Protein AF-A0A1A8MGC0-F1 (afdb_monomer)

Mean predicted aligned error: 17.33 Å

Sequence (252 aa):
MQQLFSRSLHPQLSHLVPPRKDYLGSDPFLEFSSHPSFPPIPLLGRLEPSLARQGGRDRDRGVRGDGGMRGGGGIDGGELYLSAGGTQEGLSPCHLKKAKLMFFYTRYPSSNTLKTYFPDVKFNRCVTSQMIKWFSNFREFFYIQMERFARQAVRDALTREGTPRLGREGQLRVGRDSELYRILNMHYNKSNIYQVPERFIEVSEVALREFYSAIWTGRDSDPCWKKGIYKIICKLDSPLPEAFRMPGCPVG

Solvent-accessible surface area (backbone atoms only — not comparable to full-atom values): 16856 Å² total; per-residue (Å²): 132,90,89,85,90,82,89,82,86,81,82,83,90,85,88,85,88,88,88,78,94,83,87,77,90,78,71,88,82,80,78,76,76,89,75,84,90,76,82,87,80,83,86,90,75,86,82,89,85,84,91,82,95,78,88,79,91,86,84,90,83,90,87,88,84,84,88,80,91,81,89,79,84,90,80,88,86,91,80,90,84,83,78,95,65,86,78,80,84,58,73,52,74,60,55,53,47,36,54,36,54,45,44,57,34,33,69,76,73,48,76,65,54,51,52,61,45,36,70,84,43,74,82,45,74,66,53,50,52,49,54,52,49,50,43,50,52,53,48,51,54,52,52,52,50,29,44,54,52,20,54,47,52,49,52,54,52,70,75,41,78,91,58,72,76,78,60,61,62,66,74,53,54,54,46,90,86,27,69,68,43,50,55,51,43,50,70,40,40,71,82,69,69,58,72,81,56,67,68,36,40,53,50,50,24,51,49,26,45,49,44,27,52,33,52,73,69,57,44,64,75,44,94,63,47,62,60,60,50,53,56,54,58,57,73,64,48,45,85,74,63,73,64,48,44,48,86,73,67,65,80,102

Secondary structure (DSSP, 8-state):
---------------------------TTS----PPP-PPPP--------------------------------------SS--S---SS--HHHHHHHHHHTTT-SS--HHHHHHH-TTS---HHHHHHHHHHHHHHHHHHHHHHHHHHHHHHHHHHHTTTS-TTHHHHTT---TTSHHHHHHHHHH-TTS-SPPPHHHHHHHHHHHHHHHHHHHTTGGGSTTTHHHHHHHHHTT--PPPGGGGSSSPPP-

pLDDT: mean 72.79, std 27.51, range [27.7, 98.88]

Nearest PDB structures (foldseek):
  1mij-assembly1_A  TM=9.736E-01  e=4.480E-12  Drosophila melanogaster
  5c22-assembly4_D  TM=2.405E-01  e=8.982E+00  Escherichia coli

Structure (mmCIF, N/CA/C/O backbone):
data_AF-A0A1A8MGC0-F1
#
_entry.id   AF-A0A1A8MGC0-F1
#
loop_
_atom_site.group_PDB
_atom_site.id
_atom_site.type_symbol
_atom_site.label_atom_id
_atom_site.label_alt_id
_atom_site.label_comp_id
_atom_site.label_asym_id
_atom_site.label_entity_id
_atom_site.label_seq_id
_atom_site.pdbx_PDB_ins_code
_atom_site.Cartn_x
_atom_site.Cartn_y
_atom_site.Cartn_z
_atom_site.occupancy
_atom_site.B_iso_or_equiv
_atom_site.auth_seq_id
_atom_site.auth_comp_id
_atom_site.auth_asym_id
_atom_site.auth_atom_id
_atom_site.pdbx_PDB_model_num
ATOM 1 N N . MET A 1 1 ? 48.509 -61.390 47.492 1.00 40.88 1 MET A N 1
ATOM 2 C CA . MET A 1 1 ? 48.184 -62.414 46.470 1.00 40.88 1 MET A CA 1
ATOM 3 C C . MET A 1 1 ? 46.798 -62.055 45.936 1.00 40.88 1 MET A C 1
ATOM 5 O O . MET A 1 1 ? 45.954 -61.748 46.761 1.00 40.88 1 MET A O 1
ATOM 9 N N . GLN A 1 2 ? 46.652 -61.718 44.643 1.00 41.09 2 GLN A N 1
ATOM 10 C CA . GLN A 1 2 ? 46.105 -62.626 43.602 1.00 41.09 2 GLN A CA 1
ATOM 11 C C . GLN A 1 2 ? 44.705 -63.150 44.014 1.00 41.09 2 GLN A C 1
ATOM 13 O O . GLN A 1 2 ? 44.629 -63.817 45.034 1.00 41.09 2 GLN A O 1
ATOM 18 N N . GLN A 1 3 ? 43.560 -62.904 43.362 1.00 41.38 3 GLN A N 1
ATOM 19 C CA . GLN A 1 3 ? 43.178 -62.750 41.938 1.00 41.38 3 GLN A CA 1
ATOM 20 C C . GLN A 1 3 ? 41.916 -61.826 41.824 1.00 41.38 3 GLN A C 1
ATOM 22 O O . GLN A 1 3 ? 41.350 -61.516 42.866 1.00 41.38 3 GLN A O 1
ATOM 27 N N . LEU A 1 4 ? 41.346 -61.358 40.691 1.00 42.44 4 LEU A N 1
ATOM 28 C CA . LEU A 1 4 ? 41.663 -61.323 39.239 1.00 42.44 4 LEU A CA 1
ATOM 29 C C . LEU A 1 4 ? 40.853 -60.168 38.553 1.00 42.44 4 LEU A C 1
ATOM 31 O O . LEU A 1 4 ? 40.257 -59.340 39.235 1.00 42.44 4 LEU A O 1
ATOM 35 N N . PHE A 1 5 ? 40.816 -60.093 37.211 1.00 38.81 5 PHE A N 1
ATOM 36 C CA . PHE A 1 5 ? 40.081 -59.086 36.410 1.00 38.81 5 PHE A CA 1
ATOM 37 C C . PHE A 1 5 ? 38.572 -59.366 36.220 1.00 38.81 5 PHE A C 1
ATOM 39 O O . PHE A 1 5 ? 38.202 -60.518 35.997 1.00 38.81 5 PHE A O 1
ATOM 46 N N . SER A 1 6 ? 37.748 -58.312 36.051 1.00 37.97 6 SER A N 1
ATOM 47 C CA . SER A 1 6 ? 37.071 -58.035 34.754 1.00 37.97 6 SER A CA 1
ATOM 48 C C . SER A 1 6 ? 36.248 -56.730 34.686 1.00 37.97 6 SER A C 1
ATOM 50 O O . SER A 1 6 ? 35.237 -56.578 35.356 1.00 37.97 6 SER A O 1
ATOM 52 N N . ARG A 1 7 ? 36.669 -55.845 33.767 1.00 35.31 7 ARG A N 1
ATOM 53 C CA . ARG A 1 7 ? 35.873 -54.967 32.872 1.00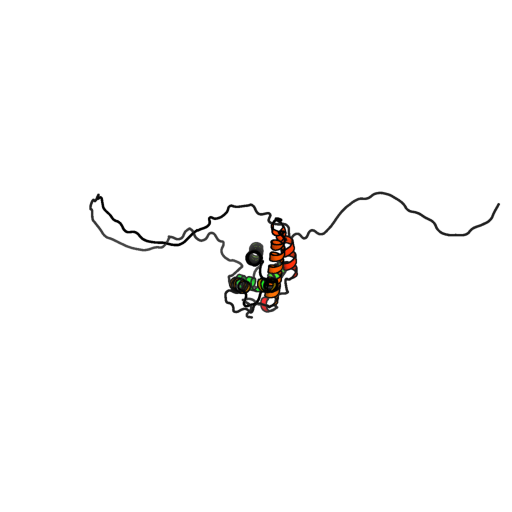 35.31 7 ARG A CA 1
ATOM 54 C C . ARG A 1 7 ? 34.552 -54.333 33.372 1.00 35.31 7 ARG A C 1
ATOM 56 O O . ARG A 1 7 ? 33.511 -54.975 33.342 1.00 35.31 7 ARG A O 1
ATOM 63 N N . SER A 1 8 ? 34.533 -52.997 33.444 1.00 33.25 8 SER A N 1
ATOM 64 C CA . SER A 1 8 ? 33.986 -52.182 32.335 1.00 33.25 8 SER A CA 1
ATOM 65 C C . SER A 1 8 ? 34.528 -50.740 32.376 1.00 33.25 8 SER A C 1
ATOM 67 O O . SER A 1 8 ? 35.174 -50.348 33.346 1.00 33.25 8 SER A O 1
ATOM 69 N N . LEU A 1 9 ? 34.354 -49.984 31.289 1.00 34.88 9 LEU A N 1
ATOM 70 C CA . LEU A 1 9 ? 35.119 -48.766 30.986 1.00 34.88 9 LEU A CA 1
ATOM 71 C C . LEU A 1 9 ? 34.600 -47.488 31.681 1.00 34.88 9 LEU A C 1
ATOM 73 O O . LEU A 1 9 ? 33.444 -47.098 31.543 1.00 34.88 9 LEU A O 1
ATOM 77 N N . HIS A 1 10 ? 35.523 -46.808 32.363 1.00 35.69 10 HIS A N 1
ATOM 78 C CA . HIS A 1 10 ? 35.551 -45.358 32.641 1.00 35.69 10 HIS A CA 1
ATOM 79 C C . HIS A 1 10 ? 36.048 -44.605 31.360 1.00 35.69 10 HIS A C 1
ATOM 81 O O . HIS A 1 10 ? 36.453 -45.305 30.426 1.00 35.69 10 HIS A O 1
ATOM 87 N N . PRO A 1 11 ? 36.143 -43.249 31.271 1.00 47.84 11 PRO A N 1
ATOM 88 C CA . PRO A 1 11 ? 35.807 -42.213 32.260 1.00 47.84 11 PRO A CA 1
ATOM 89 C C . PRO A 1 11 ? 35.146 -40.896 31.728 1.00 47.84 11 PRO A C 1
ATOM 91 O O . PRO A 1 11 ? 35.191 -40.560 30.551 1.00 47.84 11 PRO A O 1
ATOM 94 N N . GLN A 1 12 ? 34.611 -40.118 32.676 1.00 34.38 12 GLN A N 1
ATOM 95 C CA . GLN A 1 12 ? 34.788 -38.661 32.920 1.00 34.38 12 GLN A CA 1
ATOM 96 C C . GLN A 1 12 ? 35.056 -37.634 31.785 1.00 34.38 12 GLN A C 1
ATOM 98 O O . GLN A 1 12 ? 36.102 -37.621 31.144 1.00 34.38 12 GLN A O 1
ATOM 103 N N . LEU A 1 13 ? 34.166 -36.632 31.738 1.00 42.16 13 LEU A N 1
ATOM 104 C CA . LEU A 1 13 ? 34.413 -35.189 31.978 1.00 42.16 13 LEU A CA 1
ATOM 105 C C . LEU A 1 13 ? 35.846 -34.600 31.906 1.00 42.16 13 LEU A C 1
ATOM 107 O O . LEU A 1 13 ? 36.749 -34.999 32.637 1.00 42.16 13 LEU A O 1
ATOM 111 N N . SER A 1 14 ? 35.964 -33.473 31.187 1.00 31.08 14 SER A N 1
ATOM 112 C CA . SER A 1 14 ? 36.892 -32.341 31.426 1.00 31.08 14 SER A CA 1
ATOM 113 C C . SER A 1 14 ? 36.336 -31.102 30.686 1.00 31.08 14 SER A C 1
ATOM 115 O O . SER A 1 14 ? 36.089 -31.181 29.492 1.00 31.08 14 SER A O 1
ATOM 117 N N . HIS A 1 15 ? 35.823 -30.064 31.359 1.00 34.66 15 HIS A N 1
ATOM 118 C CA . HIS A 1 15 ? 36.498 -28.916 32.002 1.00 34.66 15 HIS A CA 1
ATOM 119 C C . HIS A 1 15 ? 36.774 -27.683 31.090 1.00 34.66 15 HIS A C 1
ATOM 121 O O . HIS A 1 15 ? 37.619 -27.730 30.208 1.00 34.66 15 HIS A O 1
ATOM 127 N N . LEU A 1 16 ? 36.140 -26.553 31.472 1.00 31.73 16 LEU A N 1
ATOM 128 C CA . LEU A 1 16 ? 36.569 -25.133 31.371 1.00 31.73 16 LEU A CA 1
ATOM 129 C C . LEU A 1 16 ? 36.304 -24.247 30.111 1.00 31.73 16 LEU A C 1
ATOM 131 O O . LEU A 1 16 ? 37.049 -24.270 29.144 1.00 31.73 16 LEU A O 1
ATOM 135 N N . VAL A 1 17 ? 35.372 -23.289 30.316 1.00 32.91 17 VAL A N 1
ATOM 136 C CA . VAL A 1 17 ? 35.415 -21.829 29.980 1.00 32.91 17 VAL A CA 1
ATOM 137 C C . VAL A 1 17 ? 35.219 -21.375 28.497 1.00 32.91 17 VAL A C 1
ATOM 139 O O . VAL A 1 17 ? 35.788 -21.966 27.588 1.00 32.91 17 VAL A O 1
ATOM 142 N N . PRO A 1 18 ? 34.397 -20.323 28.216 1.00 52.84 18 PRO A N 1
ATOM 143 C CA . PRO A 1 18 ? 33.916 -19.976 26.862 1.00 52.84 18 PRO A CA 1
ATOM 144 C C . PRO A 1 18 ? 34.743 -18.872 26.166 1.00 52.84 18 PRO A C 1
ATOM 146 O O . PRO A 1 18 ? 35.536 -18.194 26.825 1.00 52.84 18 PRO A O 1
ATOM 149 N N . PRO A 1 19 ? 34.508 -18.596 24.861 1.00 38.84 19 PRO A N 1
ATOM 150 C CA . PRO A 1 19 ? 33.762 -17.365 24.521 1.00 38.84 19 PRO A CA 1
ATOM 151 C C . PRO A 1 19 ? 32.970 -17.364 23.179 1.00 38.84 19 PRO A C 1
ATOM 153 O O . PRO A 1 19 ? 33.107 -18.244 22.340 1.00 38.84 19 PRO A O 1
ATOM 156 N N . ARG A 1 20 ? 32.254 -16.244 22.954 1.00 31.67 20 ARG A N 1
ATOM 157 C CA . ARG A 1 20 ? 31.739 -15.682 21.671 1.00 31.67 20 ARG A CA 1
ATOM 158 C C . ARG A 1 20 ? 30.380 -16.143 21.119 1.00 31.67 20 ARG A C 1
ATOM 160 O O . ARG A 1 20 ? 30.258 -16.967 20.225 1.00 31.67 20 ARG A O 1
ATOM 167 N N . LYS A 1 21 ? 29.370 -15.400 21.586 1.00 38.56 21 LYS A N 1
ATOM 168 C CA . LYS A 1 21 ? 28.319 -14.751 20.780 1.00 38.56 21 LYS A CA 1
ATOM 169 C C . LYS A 1 21 ? 28.813 -14.354 19.379 1.00 38.56 21 LYS A C 1
ATOM 171 O O . LYS A 1 21 ? 29.765 -13.585 19.311 1.00 38.56 21 LYS A O 1
ATOM 176 N N . ASP A 1 22 ? 28.141 -14.873 18.350 1.00 29.89 22 ASP A N 1
ATOM 177 C CA . ASP A 1 22 ? 27.960 -14.353 16.977 1.00 29.89 22 ASP A CA 1
ATOM 178 C C . ASP A 1 22 ? 27.377 -15.502 16.114 1.00 29.89 22 ASP A C 1
ATOM 180 O O . ASP A 1 22 ? 27.753 -16.652 16.318 1.00 29.89 22 ASP A O 1
ATOM 184 N N . TYR A 1 23 ? 26.428 -15.347 15.180 1.00 37.69 23 TYR A N 1
ATOM 185 C CA . TYR A 1 23 ? 25.605 -14.204 14.744 1.00 37.69 23 TYR A CA 1
ATOM 186 C C . TYR A 1 23 ? 24.114 -14.615 14.673 1.00 37.69 23 TYR A C 1
ATOM 188 O O . TYR A 1 23 ? 23.791 -15.791 14.519 1.00 37.69 23 TYR A O 1
ATOM 196 N N . LEU A 1 24 ? 23.200 -13.635 14.665 1.00 41.97 24 LEU A N 1
ATOM 197 C CA . LEU A 1 24 ? 21.880 -13.754 14.025 1.00 41.97 24 LEU A CA 1
ATOM 198 C C . LEU A 1 24 ? 21.838 -12.757 12.865 1.00 41.97 24 LEU A C 1
ATOM 200 O O . LEU A 1 24 ? 22.201 -11.597 13.051 1.00 41.97 24 LEU A O 1
ATOM 204 N N . GLY A 1 25 ? 21.421 -13.210 11.681 1.00 32.28 25 GLY A N 1
ATOM 205 C CA . GLY A 1 25 ? 21.422 -12.393 10.468 1.00 32.28 25 GLY A CA 1
ATOM 206 C C . GLY A 1 25 ? 20.543 -11.149 10.608 1.00 32.28 25 GLY A C 1
ATOM 207 O O . GLY A 1 25 ? 19.321 -11.252 10.716 1.00 32.28 25 GLY A O 1
ATOM 208 N N . SER A 1 26 ? 21.172 -9.976 10.584 1.00 32.34 26 SER A N 1
ATOM 209 C CA . SER A 1 26 ? 20.500 -8.690 10.445 1.00 32.34 26 SER A CA 1
ATOM 210 C C . SER A 1 26 ? 20.023 -8.522 9.004 1.00 32.34 26 SER A C 1
ATOM 212 O O . SER A 1 26 ? 20.822 -8.427 8.078 1.00 32.34 26 SER A O 1
ATOM 214 N N . ASP A 1 27 ? 18.706 -8.484 8.822 1.00 37.25 27 ASP A N 1
ATOM 215 C CA . ASP A 1 27 ? 18.058 -8.219 7.538 1.00 37.25 27 ASP A CA 1
ATOM 216 C C . ASP A 1 27 ? 18.223 -6.714 7.202 1.00 37.25 27 ASP A C 1
ATOM 218 O O . ASP A 1 27 ? 17.565 -5.887 7.848 1.00 37.25 27 ASP A O 1
ATOM 222 N N . PRO A 1 28 ? 19.100 -6.294 6.260 1.00 35.16 28 PRO A N 1
ATOM 223 C CA . PRO A 1 28 ? 19.571 -4.898 6.182 1.00 35.16 28 PRO A CA 1
ATOM 224 C C . PRO A 1 28 ? 18.541 -3.889 5.650 1.00 35.16 28 PRO A C 1
ATOM 226 O O . PRO A 1 28 ? 18.877 -2.742 5.368 1.00 35.16 28 PRO A O 1
ATOM 229 N N . PHE A 1 29 ? 17.293 -4.312 5.442 1.00 41.97 29 PHE A N 1
ATOM 230 C CA . PHE A 1 29 ? 16.263 -3.533 4.753 1.00 41.97 29 PHE A CA 1
ATOM 231 C C . PHE A 1 29 ? 15.282 -2.804 5.689 1.00 41.97 29 PHE A C 1
ATOM 233 O O . PHE A 1 29 ? 14.519 -1.954 5.235 1.00 41.97 29 PHE A O 1
ATOM 240 N N . LEU A 1 30 ? 15.269 -3.122 6.990 1.00 45.28 30 LEU A N 1
ATOM 241 C CA . LEU A 1 30 ? 14.292 -2.571 7.948 1.00 45.28 30 LEU A CA 1
ATOM 242 C C . LEU A 1 30 ? 14.829 -1.433 8.832 1.00 45.28 30 LEU A C 1
ATOM 244 O O . LEU A 1 30 ? 14.124 -0.989 9.739 1.00 45.28 30 LEU A O 1
ATOM 248 N N . GLU A 1 31 ? 16.040 -0.947 8.564 1.00 40.75 31 GLU A N 1
ATOM 249 C CA . GLU A 1 31 ? 16.688 0.129 9.316 1.00 40.75 31 GLU A CA 1
ATOM 250 C C . GLU A 1 31 ? 16.833 1.395 8.461 1.00 40.75 31 GLU A C 1
ATOM 252 O O . GLU A 1 31 ? 17.915 1.743 7.997 1.00 40.75 31 GLU A O 1
ATOM 257 N N . PHE A 1 32 ? 15.721 2.104 8.241 1.00 35.53 32 PHE A N 1
ATOM 258 C CA . PHE A 1 32 ? 15.772 3.522 7.878 1.00 35.53 32 PHE A CA 1
ATOM 259 C C . PHE A 1 32 ? 14.508 4.273 8.317 1.00 35.53 32 PHE A C 1
ATOM 261 O O . PHE A 1 32 ? 13.412 3.711 8.346 1.00 35.53 32 PHE A O 1
ATOM 268 N N . SER A 1 33 ? 14.683 5.567 8.596 1.00 34.94 33 SER A N 1
ATOM 269 C CA . SER A 1 33 ? 13.638 6.559 8.899 1.00 34.94 33 SER A CA 1
ATOM 270 C C . SER A 1 33 ? 12.974 6.494 10.282 1.00 34.94 33 SER A C 1
ATOM 272 O O . SER A 1 33 ? 11.753 6.405 10.417 1.00 34.94 33 SER A O 1
ATOM 274 N N . SER A 1 34 ? 13.771 6.747 11.319 1.00 38.22 34 SER A N 1
ATOM 275 C CA . SER A 1 34 ? 13.361 7.746 12.313 1.00 38.22 34 SER A CA 1
ATOM 276 C C . SER A 1 34 ? 13.187 9.101 11.602 1.00 38.22 34 SER A C 1
ATOM 278 O O . SER A 1 34 ? 14.132 9.637 11.026 1.00 38.22 34 SER A O 1
ATOM 280 N N . HIS A 1 35 ? 11.964 9.635 11.577 1.00 48.31 35 HIS A N 1
ATOM 281 C CA . HIS A 1 35 ? 11.659 10.919 10.935 1.00 48.31 35 HIS A CA 1
ATOM 282 C C . HIS A 1 35 ? 11.770 12.089 11.930 1.00 48.31 35 HIS A C 1
ATOM 284 O O . HIS A 1 35 ? 11.367 11.929 13.083 1.00 48.31 35 HIS A O 1
ATOM 290 N N . PRO A 1 36 ? 12.249 13.275 11.506 1.00 42.62 36 PRO A N 1
ATOM 291 C CA . PRO A 1 36 ? 12.144 14.490 12.305 1.00 42.62 36 PRO A CA 1
ATOM 292 C C . PRO A 1 36 ? 10.703 15.024 12.296 1.00 42.62 36 PRO A C 1
ATOM 294 O O . PRO A 1 36 ? 10.052 15.073 11.251 1.00 42.62 36 PRO A O 1
ATOM 297 N N . SER A 1 37 ? 10.221 15.456 13.459 1.00 42.66 37 SER A N 1
ATOM 298 C CA . SER A 1 37 ? 8.920 16.114 13.617 1.00 42.66 37 SER A CA 1
ATOM 299 C C . SER A 1 37 ? 8.896 17.488 12.937 1.00 42.66 37 SER A C 1
ATOM 301 O O . SER A 1 37 ? 9.814 18.281 13.126 1.00 42.66 37 SER A O 1
ATOM 303 N N . PHE A 1 38 ? 7.815 17.800 12.218 1.00 38.50 38 PHE A N 1
ATOM 304 C CA . PHE A 1 38 ? 7.530 19.129 11.655 1.00 38.50 38 PHE A CA 1
ATOM 305 C C . PHE A 1 38 ? 6.049 19.513 11.900 1.00 38.50 38 PHE A C 1
ATOM 307 O O . PHE A 1 38 ? 5.245 18.631 12.213 1.00 38.50 38 PHE A O 1
ATOM 314 N N . PRO A 1 39 ? 5.697 20.816 11.881 1.00 36.84 39 PRO A N 1
ATOM 315 C CA . PRO A 1 39 ? 4.542 21.350 12.614 1.00 36.84 39 PRO A CA 1
ATOM 316 C C . PRO A 1 39 ? 3.180 21.116 11.930 1.00 36.84 39 PRO A C 1
ATOM 318 O O . PRO A 1 39 ? 3.124 20.838 10.731 1.00 36.84 39 PRO A O 1
ATOM 321 N N . PRO A 1 40 ? 2.061 21.256 12.673 1.00 35.00 40 PRO A N 1
ATOM 322 C CA . PRO A 1 40 ? 0.718 21.064 12.131 1.00 35.00 40 PRO A CA 1
ATOM 323 C C . PRO A 1 40 ? 0.307 22.185 11.163 1.00 35.00 40 PRO A C 1
ATOM 325 O O . PRO A 1 40 ? 0.545 23.366 11.413 1.00 35.00 40 PRO A O 1
ATOM 328 N N . ILE A 1 41 ? -0.375 21.807 10.080 1.00 46.12 41 ILE A N 1
ATOM 329 C CA . ILE A 1 41 ? -0.991 22.735 9.118 1.00 46.12 41 ILE A CA 1
ATOM 330 C C . ILE A 1 41 ? -2.353 23.218 9.671 1.00 46.12 41 ILE A C 1
ATOM 332 O O . ILE A 1 41 ? -3.067 22.407 10.270 1.00 46.12 41 ILE A O 1
ATOM 336 N N . PRO A 1 42 ? -2.749 24.498 9.494 1.00 35.78 42 PRO A N 1
ATOM 337 C CA . PRO A 1 42 ? -3.977 25.033 10.087 1.00 35.78 42 PRO A CA 1
ATOM 338 C C . PRO A 1 42 ? -5.263 24.391 9.548 1.00 35.78 42 PRO A C 1
ATOM 340 O O . PRO A 1 42 ? -5.404 24.149 8.349 1.00 35.78 42 PRO A O 1
ATOM 343 N N . LEU A 1 43 ? -6.243 24.193 10.434 1.00 36.16 43 LEU A N 1
ATOM 344 C CA . LEU A 1 43 ? -7.602 23.795 10.063 1.00 36.16 43 LEU A CA 1
ATOM 345 C C . LEU A 1 43 ? -8.330 24.959 9.376 1.00 36.16 43 LEU A C 1
ATOM 347 O O . LEU A 1 43 ? -8.642 25.966 10.011 1.00 36.16 43 LEU A O 1
ATOM 351 N N . LEU A 1 44 ? -8.651 24.795 8.093 1.00 35.41 44 LEU A N 1
ATOM 352 C CA . LEU A 1 44 ? -9.461 25.750 7.338 1.00 35.41 44 LEU A CA 1
ATOM 353 C C . LEU A 1 44 ? -10.946 25.521 7.674 1.00 35.41 44 LEU A C 1
ATOM 355 O O . LEU A 1 44 ? -11.572 24.571 7.204 1.00 35.41 44 LEU A O 1
ATOM 359 N N . GLY A 1 45 ? -11.479 26.349 8.573 1.00 34.22 45 GLY A N 1
ATOM 360 C CA . GLY A 1 45 ? -12.826 26.208 9.122 1.00 34.22 45 GLY A CA 1
ATOM 361 C C . GLY A 1 45 ? -13.894 27.054 8.420 1.00 34.22 45 GLY A C 1
ATOM 362 O O . GLY A 1 45 ? -13.658 28.215 8.117 1.00 34.22 45 GLY A O 1
ATOM 363 N N . ARG A 1 46 ? -15.094 26.460 8.317 1.00 30.98 46 ARG A N 1
ATOM 364 C CA . ARG A 1 46 ? -16.433 27.055 8.088 1.00 30.98 46 ARG A CA 1
ATOM 365 C C . ARG A 1 46 ? -16.723 27.824 6.784 1.00 30.98 46 ARG A C 1
ATOM 367 O O . ARG A 1 46 ? -16.089 28.808 6.431 1.00 30.98 46 ARG A O 1
ATOM 374 N N . LEU A 1 47 ? -17.836 27.413 6.173 1.00 32.78 47 LEU A N 1
ATOM 375 C CA . LEU A 1 47 ? -18.685 28.199 5.270 1.00 32.78 47 LEU A CA 1
ATOM 376 C C . LEU A 1 47 ? -19.806 28.925 6.056 1.00 32.78 47 LEU A C 1
ATOM 378 O O . LEU A 1 47 ? -20.071 28.550 7.202 1.00 32.78 47 LEU A O 1
ATOM 382 N N . GLU A 1 48 ? -20.513 29.829 5.351 1.00 30.92 48 GLU A N 1
ATOM 383 C CA . GLU A 1 48 ? -21.887 30.354 5.602 1.00 30.92 48 GLU A CA 1
ATOM 384 C C . GLU A 1 48 ? -22.096 31.426 6.721 1.00 30.92 48 GLU A C 1
ATOM 386 O O . GLU A 1 48 ? -21.399 31.389 7.734 1.00 30.92 48 GLU A O 1
ATOM 391 N N . PRO A 1 49 ? -23.111 32.332 6.632 1.00 40.75 49 PRO A N 1
ATOM 392 C CA . PRO A 1 49 ? -23.411 33.257 5.512 1.00 40.75 49 PRO A CA 1
ATOM 393 C C . PRO A 1 49 ? -23.929 34.677 5.932 1.00 40.75 49 PRO A C 1
ATOM 395 O O . PRO A 1 49 ? -24.097 34.979 7.109 1.00 40.75 49 PRO A O 1
ATOM 398 N N . SER A 1 50 ? -24.335 35.472 4.923 1.00 27.70 50 SER A N 1
ATOM 399 C CA . SER A 1 50 ? -25.435 36.478 4.928 1.00 27.70 50 SER A CA 1
ATOM 400 C C . SER A 1 50 ? -25.214 37.971 5.282 1.00 27.70 50 SER A C 1
ATOM 402 O O . SER A 1 50 ? -24.934 38.347 6.410 1.00 27.70 50 SER A O 1
ATOM 404 N N . LEU A 1 51 ? -25.556 38.808 4.282 1.00 33.94 51 LEU A N 1
ATOM 405 C CA . LEU A 1 51 ? -26.358 40.057 4.317 1.00 33.94 51 LEU A CA 1
ATOM 406 C C . LEU A 1 51 ? -26.038 41.193 5.328 1.00 33.94 51 LEU A C 1
ATOM 408 O O . LEU A 1 51 ? -26.430 41.091 6.482 1.00 33.94 51 LEU A O 1
ATOM 412 N N . ALA A 1 52 ? -25.571 42.363 4.833 1.00 30.69 52 ALA A N 1
ATOM 413 C CA . ALA A 1 52 ? -26.226 43.689 5.036 1.00 30.69 52 ALA A CA 1
ATOM 414 C C . ALA A 1 52 ? -25.465 44.922 4.453 1.00 30.69 52 ALA A C 1
ATOM 416 O O . ALA A 1 52 ? -24.543 45.465 5.047 1.00 30.69 52 ALA A O 1
ATOM 417 N N . ARG A 1 53 ? -25.945 45.420 3.305 1.00 32.12 53 ARG A N 1
ATOM 418 C CA . ARG A 1 53 ? -26.285 46.830 2.969 1.00 32.12 53 ARG A CA 1
ATOM 419 C C . ARG A 1 53 ? -25.811 48.012 3.872 1.00 32.12 53 ARG A C 1
ATOM 421 O O . ARG A 1 53 ? -26.496 48.317 4.840 1.00 32.12 53 ARG A O 1
ATOM 428 N N . GLN A 1 54 ? -24.837 48.811 3.398 1.00 31.53 54 GLN A N 1
ATOM 429 C CA . GLN A 1 54 ? -24.713 50.308 3.396 1.00 31.53 54 GLN A CA 1
ATOM 430 C C . GLN A 1 54 ? -23.284 50.655 2.883 1.00 31.53 54 GLN A C 1
ATOM 432 O O . GLN A 1 54 ? -22.371 49.884 3.133 1.00 31.53 54 GLN A O 1
ATOM 437 N N . GLY A 1 55 ? -22.975 51.650 2.034 1.00 27.86 55 GLY A N 1
ATOM 438 C CA . GLY A 1 55 ? -23.395 53.058 1.963 1.00 27.86 55 GLY A CA 1
ATOM 439 C C . GLY A 1 55 ? -22.450 53.910 2.834 1.00 27.86 55 GLY A C 1
ATOM 440 O O . GLY A 1 55 ? -22.440 53.691 4.034 1.00 27.86 55 GLY A O 1
ATOM 441 N N . GLY A 1 56 ? -21.643 54.874 2.367 1.00 28.67 56 GLY A N 1
ATOM 442 C CA . GLY A 1 56 ? -21.317 55.420 1.033 1.00 28.67 56 GLY A CA 1
ATOM 443 C C . GLY A 1 56 ? -20.464 56.709 1.198 1.00 28.67 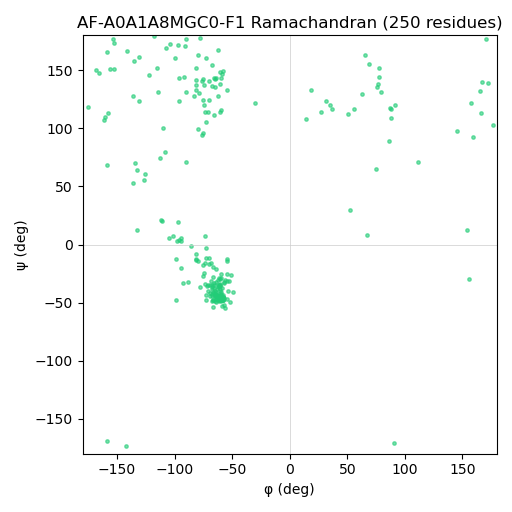56 GLY A C 1
ATOM 444 O O . GLY A 1 56 ? -20.322 57.156 2.333 1.00 28.67 56 GLY A O 1
ATOM 445 N N . ARG A 1 57 ? -19.994 57.343 0.098 1.00 34.38 57 ARG A N 1
ATOM 446 C CA . ARG A 1 57 ? -19.229 58.634 0.062 1.00 34.38 57 ARG A CA 1
ATOM 447 C C . ARG A 1 57 ? -17.829 58.600 0.713 1.00 34.38 57 ARG A C 1
ATOM 449 O O . ARG A 1 57 ? -17.555 57.732 1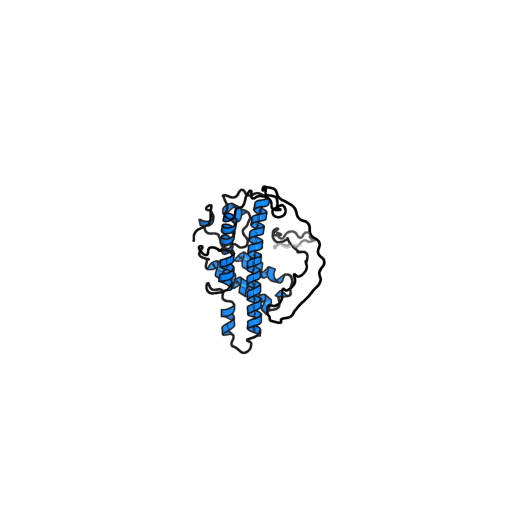.528 1.00 34.38 57 ARG A O 1
ATOM 456 N N . ASP A 1 58 ? -16.897 59.531 0.494 1.00 31.92 58 ASP A N 1
ATOM 457 C CA . ASP A 1 58 ? -16.532 60.432 -0.625 1.00 31.92 58 ASP A CA 1
ATOM 458 C C . ASP A 1 58 ? -15.121 60.968 -0.303 1.00 31.92 58 ASP A C 1
ATOM 460 O O . ASP A 1 58 ? -14.844 61.198 0.876 1.00 31.92 58 ASP A O 1
ATOM 464 N N . ARG A 1 59 ? -14.286 61.240 -1.324 1.00 40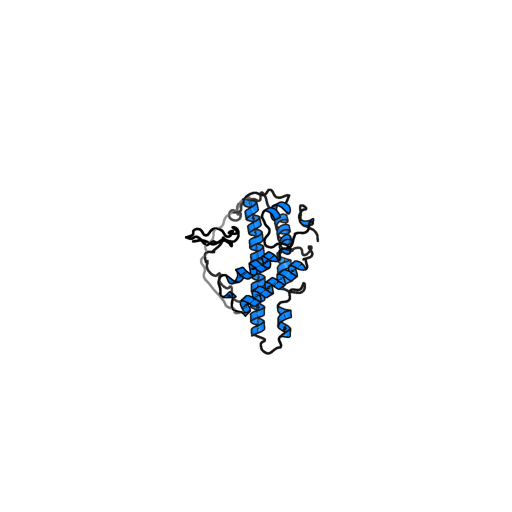.69 59 ARG A N 1
ATOM 465 C CA . ARG A 1 59 ? -13.368 62.409 -1.448 1.00 40.69 59 ARG A CA 1
ATOM 466 C C . ARG A 1 59 ? -12.221 62.174 -2.435 1.00 40.69 59 ARG A C 1
A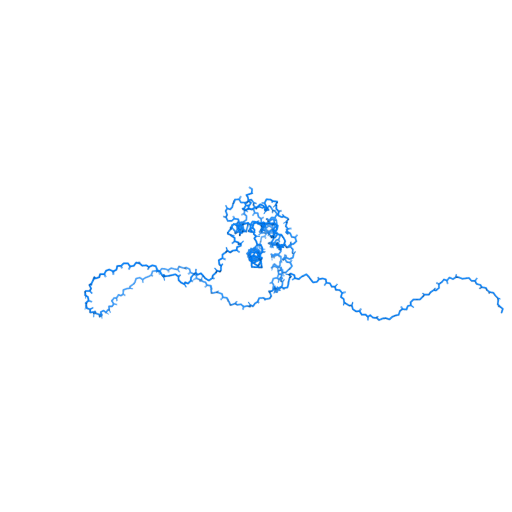TOM 468 O O . ARG A 1 59 ? -11.147 61.696 -2.092 1.00 40.69 59 ARG A O 1
ATOM 475 N N . ASP A 1 60 ? -12.498 62.580 -3.667 1.00 32.72 60 ASP A N 1
ATOM 476 C CA . ASP A 1 60 ? -11.757 63.618 -4.390 1.00 32.72 60 ASP A CA 1
ATOM 477 C C . ASP A 1 60 ? -10.270 63.866 -4.044 1.00 32.72 60 ASP A C 1
ATOM 479 O O . ASP A 1 60 ? -9.932 64.445 -3.009 1.00 32.72 60 ASP A O 1
ATOM 483 N N . ARG A 1 61 ? -9.403 63.574 -5.023 1.00 39.59 61 ARG A N 1
ATOM 484 C CA . ARG A 1 61 ? -8.423 64.550 -5.529 1.00 39.59 61 ARG A CA 1
ATOM 485 C C . ARG A 1 61 ? -7.972 64.150 -6.937 1.00 39.59 61 ARG A C 1
ATOM 487 O O . ARG A 1 61 ? -7.342 63.112 -7.112 1.00 39.59 61 ARG A O 1
ATOM 494 N N . GLY A 1 62 ? -8.321 64.946 -7.945 1.00 33.62 62 GLY A N 1
ATOM 495 C CA . GLY A 1 62 ? -7.918 64.695 -9.335 1.00 33.62 62 GLY A CA 1
ATOM 496 C C . GLY A 1 62 ? -6.587 65.347 -9.729 1.00 33.62 62 GLY A C 1
ATOM 497 O O . GLY A 1 62 ? -6.015 66.107 -8.955 1.00 33.62 62 GLY A O 1
ATOM 498 N N . VAL A 1 63 ? -6.150 65.086 -10.968 1.00 45.75 63 VAL A N 1
ATOM 499 C CA . VAL A 1 63 ? -5.611 66.052 -11.957 1.00 45.75 63 VAL A CA 1
ATOM 500 C C . VAL A 1 63 ? -5.524 65.339 -13.326 1.00 45.75 63 VAL A C 1
ATOM 502 O O . VAL A 1 63 ? -5.420 64.116 -13.384 1.00 45.75 63 VAL A O 1
ATOM 505 N N . ARG A 1 64 ? -5.663 66.091 -14.429 1.00 39.84 64 ARG A N 1
ATOM 506 C CA . ARG A 1 64 ? -5.746 65.600 -15.824 1.00 39.84 64 ARG A CA 1
ATOM 507 C C . ARG A 1 64 ? -4.415 65.710 -16.592 1.00 39.84 64 ARG A C 1
ATOM 509 O O . ARG A 1 64 ? -3.604 66.571 -16.273 1.00 39.84 64 ARG A O 1
ATOM 516 N N . GLY A 1 65 ? -4.310 64.939 -17.681 1.00 38.94 65 GLY A N 1
ATOM 517 C CA . GLY A 1 65 ? -3.309 65.018 -18.764 1.00 38.94 65 GLY A CA 1
ATOM 518 C C . GLY A 1 65 ? -3.002 63.595 -19.254 1.00 38.94 65 GLY A C 1
ATOM 519 O O . GLY A 1 65 ? -2.410 62.840 -18.496 1.00 38.94 65 GLY A O 1
ATOM 520 N N . ASP A 1 66 ? -3.567 63.046 -20.333 1.00 40.34 66 ASP A N 1
ATOM 521 C CA . ASP A 1 66 ? -3.729 63.459 -21.748 1.00 40.34 66 ASP A CA 1
ATOM 522 C C . ASP A 1 66 ? -2.481 63.248 -22.636 1.00 40.34 66 ASP A C 1
ATOM 524 O O . ASP A 1 66 ? -1.376 63.637 -22.270 1.00 40.34 66 ASP A O 1
ATOM 528 N N . GLY A 1 67 ? -2.697 62.623 -23.806 1.00 36.19 67 GLY A N 1
ATOM 529 C CA . GLY A 1 67 ? -1.687 62.181 -24.788 1.00 36.19 67 GLY A CA 1
ATOM 530 C C . GLY A 1 67 ? -0.912 60.893 -24.414 1.00 36.19 67 GLY A C 1
ATOM 531 O O . GLY A 1 67 ? -0.503 60.713 -23.277 1.00 36.19 67 GLY A O 1
ATOM 532 N N . GLY A 1 68 ? -0.637 59.930 -25.306 1.00 33.28 68 GLY A N 1
ATOM 533 C CA . GLY A 1 68 ? -1.059 59.762 -26.703 1.00 33.28 68 GLY A CA 1
ATOM 534 C C . GLY A 1 68 ? -0.231 58.695 -27.459 1.00 33.28 68 GLY A C 1
ATOM 535 O O . GLY A 1 68 ? 0.945 58.905 -27.703 1.00 33.28 68 GLY A O 1
ATOM 536 N N . MET A 1 69 ? -0.867 57.579 -27.848 1.00 41.56 69 MET A N 1
ATOM 537 C CA . MET A 1 69 ? -0.534 56.627 -28.943 1.00 41.56 69 MET A CA 1
ATOM 538 C C . MET A 1 69 ? 0.936 56.292 -29.324 1.00 41.56 69 MET A C 1
ATOM 540 O O . MET A 1 69 ? 1.594 57.106 -29.966 1.00 41.56 69 MET A O 1
ATOM 544 N N . ARG A 1 70 ? 1.331 54.999 -29.226 1.00 38.31 70 ARG A N 1
ATOM 545 C CA . ARG A 1 70 ? 1.596 54.078 -30.383 1.00 38.31 70 ARG A CA 1
ATOM 546 C C . ARG A 1 70 ? 2.363 52.784 -30.020 1.00 38.31 70 ARG A C 1
ATOM 548 O O . ARG A 1 70 ? 3.468 52.871 -29.510 1.00 38.31 70 ARG A O 1
ATOM 555 N N . GLY A 1 71 ? 1.856 51.633 -30.498 1.00 34.00 71 GLY A N 1
ATOM 556 C CA . GLY A 1 71 ? 2.606 50.379 -30.764 1.00 34.00 71 GLY A CA 1
ATOM 557 C C . GLY A 1 71 ? 3.148 49.606 -29.542 1.00 34.00 71 GLY A C 1
ATOM 558 O O . GLY A 1 71 ? 3.370 50.182 -28.492 1.00 34.00 71 GLY A O 1
ATOM 559 N N . GLY A 1 72 ? 3.385 48.292 -29.594 1.00 33.94 72 GLY A N 1
ATOM 560 C CA . GLY A 1 72 ? 3.160 47.310 -30.663 1.00 33.94 72 GLY A CA 1
ATOM 561 C C . GLY A 1 72 ? 4.074 46.087 -30.466 1.00 33.94 72 GLY A C 1
ATOM 562 O O . GLY A 1 72 ? 5.286 46.250 -30.442 1.00 33.94 72 GLY A O 1
ATOM 563 N N . GLY A 1 73 ? 3.503 44.880 -30.347 1.00 31.98 73 GLY A N 1
ATOM 564 C CA . GLY A 1 73 ? 4.232 43.646 -29.993 1.00 31.98 73 GLY A CA 1
ATOM 565 C C . GLY A 1 73 ? 4.549 43.547 -28.484 1.00 31.98 73 GLY A C 1
ATOM 566 O O . GLY A 1 73 ? 4.786 44.555 -27.835 1.00 31.98 73 GLY A O 1
ATOM 567 N N . GLY A 1 74 ? 4.525 42.388 -27.822 1.00 39.03 74 GLY A N 1
ATOM 568 C CA . GLY A 1 74 ? 4.325 41.028 -28.322 1.00 39.03 74 GLY A CA 1
ATOM 569 C C . GLY A 1 74 ? 5.586 40.173 -28.214 1.00 39.03 74 GLY A C 1
ATOM 570 O O . GLY A 1 74 ? 6.165 39.854 -29.243 1.00 39.03 74 GLY A O 1
ATOM 571 N N . ILE A 1 75 ? 5.975 39.788 -26.993 1.00 47.75 75 ILE A N 1
ATOM 572 C CA . ILE A 1 75 ? 6.685 38.528 -26.716 1.00 47.75 75 ILE A CA 1
ATOM 573 C C . ILE A 1 75 ? 6.488 38.085 -25.262 1.00 47.75 75 ILE A C 1
ATOM 575 O O . ILE A 1 75 ? 6.276 38.890 -24.358 1.00 47.75 75 ILE A O 1
ATOM 579 N N . ASP A 1 76 ? 6.551 36.767 -25.124 1.00 46.28 76 ASP A N 1
ATOM 580 C CA . ASP A 1 76 ? 6.504 35.936 -23.926 1.00 46.28 76 ASP A CA 1
ATOM 581 C C . ASP A 1 76 ? 7.670 36.198 -22.942 1.00 46.28 76 ASP A C 1
ATOM 583 O O . ASP A 1 76 ? 8.665 36.831 -23.298 1.00 46.28 76 ASP A O 1
ATOM 587 N N . GLY A 1 77 ? 7.578 35.673 -21.715 1.00 45.56 77 GLY A N 1
ATOM 588 C CA . GLY A 1 77 ? 8.648 35.778 -20.707 1.00 45.56 77 GLY A CA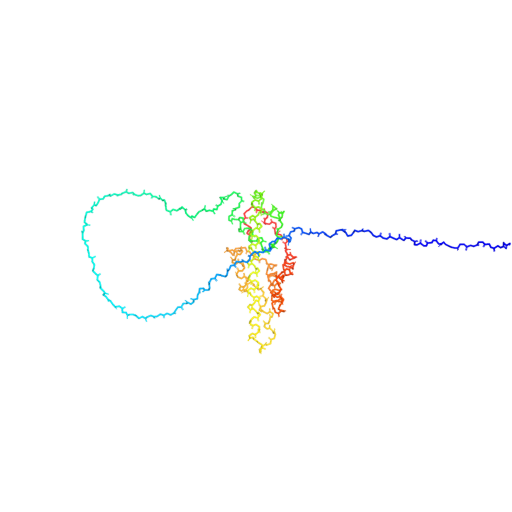 1
ATOM 589 C C . GLY A 1 77 ? 8.212 35.708 -19.238 1.00 45.56 77 GLY A C 1
ATOM 590 O O . GLY A 1 77 ? 8.997 36.044 -18.352 1.00 45.56 77 GLY A O 1
ATOM 591 N N . GLY A 1 78 ? 6.968 35.307 -18.962 1.00 40.00 78 GLY A N 1
ATOM 592 C CA . GLY A 1 78 ? 6.351 35.349 -17.630 1.00 40.00 78 GLY A CA 1
ATOM 593 C C . GLY A 1 78 ? 6.378 34.044 -16.824 1.00 40.00 78 GLY A C 1
ATOM 594 O O . GLY A 1 78 ? 5.573 33.912 -15.907 1.00 40.00 78 GLY A O 1
ATOM 595 N N . GLU A 1 79 ? 7.246 33.075 -17.139 1.00 38.22 79 GLU A N 1
ATOM 596 C CA . GLU A 1 79 ? 7.218 31.742 -16.507 1.00 38.22 79 GLU A CA 1
ATOM 597 C C . GLU A 1 79 ? 8.612 31.246 -16.067 1.00 38.22 79 GLU A C 1
ATOM 599 O O . GLU A 1 79 ? 9.185 30.314 -16.623 1.00 38.22 79 GLU A O 1
ATOM 604 N N . LEU A 1 80 ? 9.170 31.872 -15.024 1.00 45.03 80 LEU A N 1
ATOM 605 C CA . LEU A 1 80 ? 10.487 31.519 -14.458 1.00 45.03 80 LEU A CA 1
ATOM 606 C C . LEU A 1 80 ? 10.431 30.904 -13.044 1.00 45.03 80 LEU A C 1
ATOM 608 O O . LEU A 1 80 ? 11.425 30.927 -12.321 1.00 45.03 80 LEU A O 1
ATOM 612 N N . TYR A 1 81 ? 9.283 30.345 -12.634 1.00 40.91 81 TYR A N 1
ATOM 613 C CA . TYR A 1 81 ? 9.109 29.782 -11.281 1.00 40.91 81 TYR A CA 1
ATOM 614 C C . TYR A 1 81 ? 8.462 28.386 -11.189 1.00 40.91 81 TYR A C 1
ATOM 616 O O . TYR A 1 81 ? 8.125 27.945 -10.090 1.00 40.91 81 TYR A O 1
ATOM 624 N N . LEU A 1 82 ? 8.322 27.653 -12.304 1.00 45.72 82 LEU A N 1
ATOM 625 C CA . LEU A 1 82 ? 7.735 26.300 -12.321 1.00 45.72 82 LEU A CA 1
ATOM 626 C C . LEU A 1 82 ? 8.499 25.274 -13.186 1.00 45.72 82 LEU A C 1
ATOM 628 O O . LEU A 1 82 ? 7.891 24.557 -13.970 1.00 45.72 82 LEU A O 1
ATOM 632 N N . SER A 1 83 ? 9.816 25.110 -12.988 1.00 37.12 83 SER A N 1
ATOM 633 C CA . SER A 1 83 ? 10.457 23.802 -13.255 1.00 37.12 83 SER A CA 1
ATOM 634 C C . SER A 1 83 ? 11.792 23.586 -12.525 1.00 37.12 83 SER A C 1
ATOM 636 O O . SER A 1 83 ? 12.861 23.485 -13.122 1.00 37.12 83 SER A O 1
ATOM 638 N N . ALA A 1 84 ? 11.737 23.452 -11.198 1.00 46.53 84 ALA A N 1
ATOM 639 C CA . ALA A 1 84 ? 12.815 22.831 -10.425 1.00 46.53 84 ALA A CA 1
ATOM 640 C C . ALA A 1 84 ? 12.561 21.314 -10.308 1.00 46.53 84 ALA A C 1
ATOM 642 O O . ALA A 1 84 ? 12.185 20.809 -9.250 1.00 46.53 84 ALA A O 1
ATOM 643 N N . GLY A 1 85 ? 12.718 20.580 -11.413 1.00 40.09 85 GLY A N 1
ATOM 644 C CA . GLY A 1 85 ? 12.478 19.135 -11.458 1.00 40.09 85 GLY A CA 1
ATOM 645 C C . GLY A 1 85 ? 13.155 18.480 -12.657 1.00 40.09 85 GLY A C 1
ATOM 646 O O . GLY A 1 85 ? 12.715 18.662 -13.785 1.00 40.09 85 GLY A O 1
ATOM 647 N N . GLY A 1 86 ? 14.230 17.726 -12.407 1.00 42.16 86 GLY A N 1
ATOM 648 C CA . GLY A 1 86 ? 15.064 17.131 -13.456 1.00 42.16 86 GLY A CA 1
ATOM 649 C C . GLY A 1 86 ? 14.277 16.285 -14.461 1.00 42.16 86 GLY A C 1
ATOM 650 O O . GLY A 1 86 ? 13.456 15.447 -14.079 1.00 42.16 86 GLY A O 1
ATOM 651 N N . THR A 1 87 ? 14.554 16.516 -15.744 1.00 43.91 87 THR A N 1
ATOM 652 C CA . THR A 1 87 ? 13.863 15.916 -16.887 1.00 43.91 87 THR A CA 1
ATOM 653 C C . THR A 1 87 ? 13.948 14.387 -16.887 1.00 43.91 87 THR A C 1
ATOM 655 O O . THR A 1 87 ? 14.929 13.782 -16.453 1.00 43.91 87 THR A O 1
ATOM 658 N N . GLN A 1 88 ? 12.886 13.748 -17.375 1.00 50.34 88 GLN A N 1
ATOM 659 C CA . GLN A 1 88 ? 12.688 12.302 -17.300 1.00 50.34 88 GLN A CA 1
ATOM 660 C C . GLN A 1 88 ? 13.558 11.522 -18.298 1.00 50.34 88 GLN A C 1
ATOM 662 O O . GLN A 1 88 ? 13.126 11.249 -19.414 1.00 50.34 88 GLN A O 1
ATOM 667 N N . GLU A 1 89 ? 14.710 11.022 -17.855 1.00 57.09 89 GLU A N 1
ATOM 668 C CA . GLU A 1 89 ? 15.414 9.922 -18.530 1.00 57.09 89 GLU A CA 1
ATOM 669 C C . GLU A 1 89 ? 15.319 8.629 -17.706 1.00 57.09 89 GLU A C 1
ATOM 671 O O . GLU A 1 89 ? 16.236 8.240 -16.981 1.00 57.09 89 GLU A O 1
ATOM 676 N N . GLY A 1 90 ? 14.171 7.947 -17.800 1.00 78.06 90 GLY A N 1
ATOM 677 C CA . GLY A 1 90 ? 14.047 6.569 -17.307 1.00 78.06 90 GLY A CA 1
ATOM 678 C C . GLY A 1 90 ? 12.644 6.091 -16.939 1.00 78.06 90 GLY A C 1
ATOM 679 O O . GLY A 1 90 ? 12.381 4.899 -17.067 1.00 78.06 90 GLY A O 1
ATOM 680 N N . LEU A 1 91 ? 11.742 6.979 -16.496 1.00 91.62 91 LEU A N 1
ATOM 681 C CA . LEU A 1 91 ? 10.405 6.593 -16.022 1.00 91.62 91 LEU A CA 1
ATOM 682 C C . LEU A 1 91 ? 9.291 7.509 -16.547 1.00 91.62 91 LEU A C 1
ATOM 684 O O . LEU A 1 91 ? 9.315 8.732 -16.387 1.00 91.62 91 LEU A O 1
ATOM 688 N N . SER A 1 92 ? 8.278 6.877 -17.132 1.00 93.94 92 SER A N 1
ATOM 689 C CA . SER A 1 92 ? 7.138 7.512 -17.797 1.00 93.94 92 SER A CA 1
ATOM 690 C C . SER A 1 92 ? 5.832 7.398 -16.983 1.00 93.94 92 SER A C 1
ATOM 692 O O . SER A 1 92 ? 5.738 6.590 -16.049 1.00 93.94 92 SER A O 1
ATOM 694 N N . PRO A 1 93 ? 4.763 8.129 -17.360 1.00 93.94 93 PRO A N 1
ATOM 695 C CA . PRO A 1 93 ? 3.438 7.950 -16.765 1.00 93.94 93 PRO A CA 1
ATOM 696 C C . PRO A 1 93 ? 2.857 6.535 -16.934 1.00 93.94 93 PRO A C 1
ATOM 698 O O . PRO A 1 93 ? 2.098 6.087 -16.071 1.00 93.94 93 PRO A O 1
ATOM 701 N N . CYS A 1 94 ? 3.212 5.797 -17.998 1.00 93.00 94 CYS A N 1
ATOM 702 C CA . CYS A 1 94 ? 2.738 4.420 -18.169 1.00 93.00 94 CYS A CA 1
ATOM 703 C C . CYS A 1 94 ? 3.448 3.453 -17.206 1.00 93.00 94 CYS A C 1
ATOM 705 O O . CYS A 1 94 ? 2.794 2.566 -16.656 1.00 93.00 94 CYS A O 1
ATOM 707 N N . HIS A 1 95 ? 4.727 3.691 -16.887 1.00 95.12 95 HIS A N 1
ATOM 708 C CA . HIS A 1 95 ? 5.441 2.951 -15.839 1.00 95.12 95 HIS A CA 1
ATOM 709 C C . HIS A 1 95 ? 4.819 3.189 -14.460 1.00 95.12 95 HIS A C 1
ATOM 711 O O . HIS A 1 95 ? 4.620 2.235 -13.710 1.00 95.12 95 HIS A O 1
ATOM 717 N N . LEU A 1 96 ? 4.425 4.430 -14.150 1.00 96.25 96 LEU A N 1
ATOM 718 C CA . LEU A 1 96 ? 3.705 4.746 -12.912 1.00 96.25 96 LEU A CA 1
ATOM 719 C C . LEU A 1 96 ? 2.340 4.039 -12.846 1.00 96.25 96 LEU A C 1
ATOM 721 O O . LEU A 1 96 ? 1.998 3.464 -11.812 1.00 96.25 96 LEU A O 1
ATOM 725 N N . LYS A 1 97 ? 1.567 4.038 -13.944 1.00 95.94 97 LYS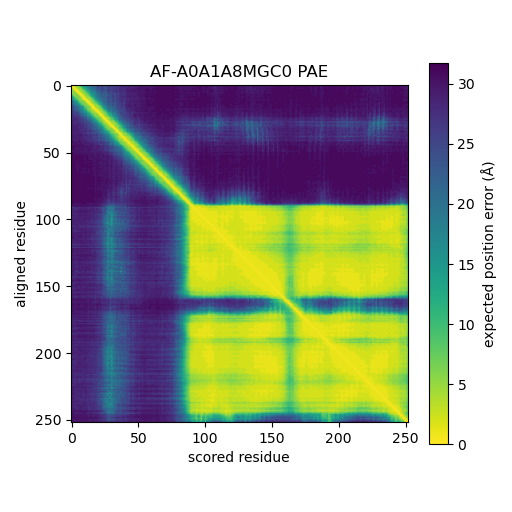 A N 1
ATOM 726 C CA . LYS A 1 97 ? 0.284 3.313 -14.025 1.00 95.94 97 LYS A CA 1
ATOM 727 C C . LYS A 1 97 ? 0.482 1.807 -13.813 1.00 95.94 97 LYS A C 1
ATOM 729 O O . LYS A 1 97 ? -0.234 1.213 -13.012 1.00 95.94 97 LYS A O 1
ATOM 734 N N . LYS A 1 98 ? 1.485 1.205 -14.459 1.00 95.75 98 LYS A N 1
ATOM 735 C CA . LYS A 1 98 ? 1.847 -0.211 -14.286 1.00 95.75 98 LYS A CA 1
ATOM 736 C C . LYS A 1 98 ? 2.244 -0.526 -12.838 1.00 95.75 98 LYS A C 1
ATOM 738 O O . LYS A 1 98 ? 1.711 -1.470 -12.262 1.00 95.75 98 LYS A O 1
ATOM 743 N N . ALA A 1 99 ? 3.088 0.303 -12.218 1.00 97.25 99 ALA A N 1
ATOM 744 C CA . ALA A 1 99 ? 3.496 0.155 -10.819 1.00 97.25 99 ALA A CA 1
ATOM 745 C C . ALA A 1 99 ? 2.305 0.225 -9.845 1.00 97.25 99 ALA A C 1
ATOM 747 O O . ALA A 1 99 ? 2.244 -0.548 -8.890 1.00 97.25 99 ALA A O 1
ATOM 748 N N . LYS A 1 100 ? 1.325 1.103 -10.104 1.00 97.75 100 LYS A N 1
ATOM 749 C CA . LYS A 1 100 ? 0.085 1.160 -9.317 1.00 97.75 100 LYS A CA 1
ATOM 750 C C . LYS A 1 100 ? -0.762 -0.107 -9.448 1.00 97.75 100 LYS A C 1
ATOM 752 O O . LYS A 1 100 ? -1.283 -0.569 -8.442 1.00 97.75 100 LYS A O 1
ATOM 757 N N . LEU A 1 101 ? -0.867 -0.702 -10.637 1.00 97.44 101 LEU A N 1
ATOM 758 C CA . LEU A 1 101 ? -1.578 -1.977 -10.816 1.00 97.44 101 LEU A CA 1
ATOM 759 C C . LEU A 1 101 ? -0.829 -3.158 -10.167 1.00 97.44 101 LEU A C 1
ATOM 761 O O . LEU A 1 101 ? -1.460 -4.039 -9.588 1.00 97.44 101 LEU A O 1
ATOM 765 N N . MET A 1 102 ? 0.510 -3.148 -10.173 1.00 97.56 102 MET A N 1
ATOM 766 C CA . MET A 1 102 ? 1.324 -4.144 -9.454 1.00 97.56 102 MET A CA 1
ATOM 767 C C . MET A 1 102 ? 1.071 -4.130 -7.940 1.00 97.56 102 MET A C 1
ATOM 769 O O . MET A 1 102 ? 1.174 -5.178 -7.301 1.00 97.56 102 MET A O 1
ATOM 773 N N . PHE A 1 103 ? 0.701 -2.975 -7.372 1.00 98.44 103 PHE A N 1
ATOM 774 C CA . PHE A 1 103 ? 0.403 -2.819 -5.945 1.00 98.44 103 PHE A CA 1
ATOM 775 C C . PHE A 1 103 ? -0.745 -3.717 -5.455 1.00 98.44 103 PHE A C 1
ATOM 777 O O . PHE A 1 103 ? -0.769 -4.098 -4.284 1.00 98.44 103 PHE A O 1
ATOM 784 N N . PHE A 1 104 ? -1.663 -4.118 -6.343 1.00 98.12 104 PHE A N 1
ATOM 785 C CA . PHE A 1 104 ? -2.712 -5.081 -5.999 1.00 98.12 104 PHE A CA 1
ATOM 786 C C . PHE A 1 104 ? -2.146 -6.457 -5.601 1.00 98.12 104 PHE A C 1
ATOM 788 O O . PHE A 1 104 ? -2.709 -7.132 -4.739 1.00 98.12 104 PHE A O 1
ATOM 795 N N . TYR A 1 105 ? -0.996 -6.842 -6.160 1.00 98.06 105 TYR A N 1
ATOM 796 C CA . TYR A 1 105 ? -0.333 -8.122 -5.901 1.00 98.06 105 TYR A CA 1
ATOM 797 C C . TYR A 1 105 ? 0.791 -7.998 -4.870 1.00 98.06 105 TYR A C 1
ATOM 799 O O . TYR A 1 105 ? 0.842 -8.780 -3.920 1.00 98.06 105 TYR A O 1
ATOM 807 N N . THR A 1 106 ? 1.670 -7.003 -5.028 1.00 97.69 106 THR A N 1
ATOM 808 C CA . THR A 1 106 ? 2.853 -6.812 -4.180 1.00 97.69 106 THR A CA 1
ATOM 809 C C . THR A 1 106 ? 2.971 -5.377 -3.676 1.00 97.69 106 THR A C 1
ATOM 811 O O . THR A 1 106 ? 3.011 -4.416 -4.444 1.00 97.69 106 THR A O 1
ATOM 814 N N . ARG A 1 107 ? 3.034 -5.230 -2.351 1.00 98.19 107 ARG A N 1
ATOM 815 C CA . ARG A 1 107 ? 3.232 -3.952 -1.661 1.00 98.19 107 ARG A CA 1
ATOM 816 C C . ARG A 1 107 ? 4.714 -3.714 -1.356 1.00 98.19 107 ARG A C 1
ATOM 818 O O . ARG A 1 107 ? 5.109 -2.562 -1.161 1.00 98.19 107 ARG A O 1
ATOM 825 N N . TYR A 1 108 ? 5.532 -4.768 -1.343 1.00 97.38 108 TYR A N 1
ATOM 826 C CA . TYR A 1 108 ? 6.962 -4.750 -1.024 1.00 97.38 10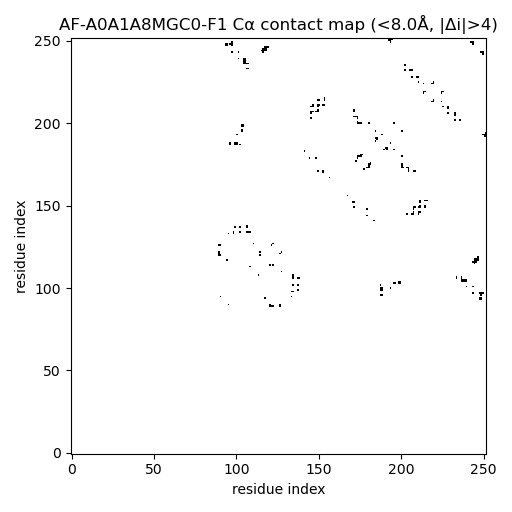8 TYR A CA 1
ATOM 827 C C . TYR A 1 108 ? 7.822 -5.408 -2.132 1.00 97.38 108 TYR A C 1
ATOM 829 O O . TYR A 1 108 ? 8.593 -6.325 -1.844 1.00 97.38 108 TYR A O 1
ATOM 837 N N . PRO A 1 109 ? 7.732 -4.967 -3.404 1.00 97.44 109 PRO A N 1
ATOM 838 C CA . PRO A 1 109 ? 8.522 -5.560 -4.480 1.00 97.44 109 PRO A CA 1
ATOM 839 C C . PRO A 1 109 ? 10.021 -5.314 -4.276 1.00 97.44 109 PRO A C 1
ATOM 841 O O . PRO A 1 109 ? 10.455 -4.196 -3.993 1.00 97.44 109 PRO A O 1
ATOM 844 N N . SER A 1 110 ? 10.825 -6.357 -4.486 1.00 96.12 110 SER A N 1
ATOM 845 C CA . SER A 1 110 ? 12.287 -6.248 -4.465 1.00 96.12 110 SER A CA 1
ATOM 846 C C . SER A 1 110 ? 12.822 -5.532 -5.712 1.00 96.12 110 SER A C 1
ATOM 848 O O . SER A 1 110 ? 12.181 -5.528 -6.766 1.00 96.12 110 SER A O 1
ATOM 850 N N . SER A 1 111 ? 14.051 -5.014 -5.653 1.00 93.94 111 SER A N 1
ATOM 851 C CA . SER A 1 111 ? 14.740 -4.456 -6.829 1.00 93.94 111 SER A CA 1
ATOM 852 C C . SER A 1 111 ? 14.853 -5.453 -7.992 1.00 93.94 111 SER A C 1
ATOM 854 O O . SER A 1 111 ? 14.834 -5.041 -9.150 1.00 93.94 111 SER A O 1
ATOM 856 N N . ASN A 1 112 ? 14.935 -6.758 -7.707 1.00 95.12 112 ASN A N 1
ATOM 857 C CA . ASN A 1 112 ? 14.940 -7.802 -8.735 1.00 95.12 112 ASN A CA 1
ATOM 858 C C . ASN A 1 112 ? 13.549 -7.961 -9.361 1.00 95.12 112 ASN A C 1
ATOM 860 O O . ASN A 1 112 ? 13.434 -7.981 -10.580 1.00 95.12 112 ASN A O 1
ATOM 864 N N . THR A 1 113 ? 12.491 -7.964 -8.542 1.00 95.81 113 THR A N 1
ATOM 865 C CA . THR A 1 113 ? 11.094 -7.954 -9.006 1.00 95.81 113 THR A CA 1
ATOM 866 C C . THR A 1 113 ? 10.844 -6.773 -9.946 1.00 95.81 113 THR A C 1
ATOM 868 O O . THR A 1 113 ? 10.310 -6.956 -11.035 1.00 95.81 113 THR A O 1
ATOM 871 N N . LEU A 1 114 ? 11.283 -5.567 -9.576 1.00 96.12 114 LEU A N 1
ATOM 872 C CA . LEU A 1 114 ? 11.136 -4.386 -10.430 1.00 96.12 114 LEU A CA 1
ATOM 873 C C . LEU A 1 114 ? 11.877 -4.552 -11.768 1.00 96.12 114 LEU A C 1
ATOM 875 O O . LEU A 1 114 ? 11.289 -4.288 -12.810 1.00 96.12 114 LEU A O 1
ATOM 879 N N . LYS A 1 115 ? 13.114 -5.066 -11.770 1.00 93.94 115 LYS A N 1
ATOM 880 C CA . LYS A 1 115 ? 13.855 -5.353 -13.014 1.00 93.94 115 LYS A CA 1
ATOM 881 C C . LYS A 1 115 ? 13.144 -6.369 -13.915 1.00 93.94 115 LYS A C 1
ATOM 883 O O . LYS A 1 115 ? 13.107 -6.174 -15.123 1.00 93.94 115 LYS A O 1
ATOM 888 N N . THR A 1 116 ? 12.552 -7.421 -13.347 1.00 94.94 116 THR A N 1
ATOM 889 C CA . THR A 1 116 ? 11.827 -8.454 -14.111 1.00 94.94 116 THR A CA 1
ATOM 890 C C . THR A 1 116 ? 10.544 -7.931 -14.765 1.00 94.94 116 THR A C 1
ATOM 892 O O . THR A 1 116 ? 10.227 -8.334 -15.880 1.00 94.94 116 THR A O 1
ATOM 895 N N . TYR A 1 117 ? 9.793 -7.055 -14.089 1.00 95.25 117 TYR A N 1
ATOM 896 C CA . TYR A 1 117 ? 8.481 -6.584 -14.564 1.00 95.25 117 TYR A CA 1
ATOM 897 C C . TYR A 1 117 ? 8.521 -5.220 -15.287 1.00 95.25 117 TYR A C 1
ATOM 899 O O . TYR A 1 117 ? 7.484 -4.728 -15.729 1.00 95.25 117 TYR A O 1
ATOM 907 N N . PHE A 1 118 ? 9.704 -4.624 -15.466 1.00 94.75 118 PHE A N 1
ATOM 908 C CA . PHE A 1 118 ? 9.926 -3.419 -16.279 1.00 94.75 118 PHE A CA 1
ATOM 909 C C . PHE A 1 118 ? 11.144 -3.597 -17.211 1.00 94.75 118 PHE A C 1
ATOM 911 O O . PHE A 1 118 ? 12.146 -2.897 -17.050 1.00 94.75 118 PHE A O 1
ATOM 918 N N . PRO A 1 119 ? 11.102 -4.541 -18.173 1.00 92.81 119 PRO A N 1
ATOM 919 C CA . PRO A 1 119 ? 12.246 -4.843 -19.043 1.00 92.81 119 PRO A CA 1
ATOM 920 C C . PRO A 1 119 ? 12.609 -3.694 -19.999 1.00 92.81 119 PRO A C 1
ATOM 922 O O . PRO A 1 119 ? 13.726 -3.634 -20.503 1.00 92.81 119 PRO A O 1
ATOM 925 N N . ASP A 1 120 ? 11.675 -2.773 -20.235 1.00 91.44 120 ASP A N 1
ATOM 926 C CA . ASP A 1 120 ? 11.829 -1.552 -21.025 1.00 91.44 120 ASP A CA 1
ATOM 927 C C . ASP A 1 120 ? 12.496 -0.394 -20.250 1.00 91.44 120 ASP A C 1
ATOM 929 O O . ASP A 1 120 ? 12.855 0.626 -20.840 1.00 91.44 120 ASP A O 1
ATOM 933 N N . VAL A 1 121 ? 12.706 -0.541 -18.936 1.00 93.75 121 VAL A N 1
ATOM 934 C CA . VAL A 1 121 ? 13.328 0.476 -18.076 1.00 93.75 121 VAL A CA 1
ATOM 935 C C . VAL A 1 121 ? 14.822 0.202 -17.894 1.00 93.75 121 VAL A C 1
ATOM 937 O O . VAL A 1 121 ? 15.237 -0.833 -17.373 1.00 93.75 121 VAL A O 1
ATOM 940 N N . LYS A 1 122 ? 15.667 1.183 -18.236 1.00 93.25 122 LYS A N 1
ATOM 941 C CA . LYS A 1 122 ? 17.108 1.144 -17.936 1.00 93.25 122 LYS A CA 1
ATOM 942 C C . LYS A 1 122 ? 17.352 1.464 -16.456 1.00 93.25 122 LYS A C 1
ATOM 944 O O . LYS A 1 122 ? 17.449 2.625 -16.062 1.00 93.25 122 LYS A O 1
ATOM 949 N N . PHE A 1 123 ? 17.457 0.428 -15.625 1.00 94.00 123 PHE A N 1
ATOM 950 C CA . PHE A 1 123 ? 17.678 0.576 -14.183 1.00 94.00 123 PHE A CA 1
ATOM 951 C C . PHE A 1 123 ? 19.044 1.192 -13.850 1.00 94.00 123 PHE A C 1
ATOM 953 O O . PHE A 1 123 ? 20.084 0.546 -13.964 1.00 94.00 123 PHE A O 1
ATOM 960 N N . ASN A 1 124 ? 19.017 2.418 -13.331 1.00 94.25 124 ASN A N 1
ATOM 961 C CA . ASN A 1 124 ? 20.138 3.080 -12.665 1.00 94.25 124 ASN A CA 1
ATOM 962 C C . ASN A 1 124 ? 19.782 3.393 -11.193 1.00 94.25 124 ASN A C 1
ATOM 964 O O . ASN A 1 124 ? 18.676 3.086 -10.730 1.00 94.25 124 ASN A O 1
ATOM 968 N N . ARG A 1 125 ? 20.709 3.996 -10.431 1.00 93.81 125 ARG A N 1
ATOM 969 C CA . ARG A 1 125 ? 20.490 4.343 -9.011 1.00 93.81 125 ARG A CA 1
ATOM 970 C C . ARG A 1 125 ? 19.274 5.263 -8.821 1.00 93.81 125 ARG A C 1
ATOM 972 O O . ARG A 1 125 ? 18.455 4.998 -7.947 1.00 93.81 125 ARG A O 1
ATOM 979 N N . CYS A 1 126 ? 19.131 6.300 -9.646 1.00 94.44 126 CYS A N 1
ATOM 980 C CA . CYS A 1 126 ? 18.047 7.282 -9.549 1.00 94.44 126 CYS A CA 1
ATOM 981 C C . CYS A 1 126 ? 16.677 6.656 -9.853 1.00 94.44 126 CYS A C 1
ATOM 983 O O . CYS A 1 126 ? 15.752 6.797 -9.055 1.00 94.44 126 CYS A O 1
ATOM 985 N N . VAL A 1 127 ? 16.580 5.892 -10.945 1.00 95.62 127 VAL A N 1
ATOM 986 C CA . VAL A 1 127 ? 15.381 5.135 -11.350 1.00 95.62 127 VAL A CA 1
ATOM 987 C C . VAL A 1 127 ? 14.960 4.151 -10.257 1.00 95.62 127 VAL A C 1
ATOM 989 O O . VAL A 1 127 ? 13.800 4.142 -9.848 1.00 95.62 127 VAL A O 1
ATOM 992 N N . THR A 1 128 ? 15.908 3.380 -9.713 1.00 94.81 128 THR A N 1
ATOM 993 C CA . THR A 1 128 ? 15.637 2.415 -8.632 1.00 94.81 128 THR A CA 1
ATOM 994 C C . THR A 1 128 ? 15.067 3.123 -7.397 1.00 94.81 128 THR A C 1
ATOM 996 O O . THR A 1 128 ? 14.015 2.734 -6.889 1.00 94.81 128 THR A O 1
ATOM 999 N N . SER A 1 129 ? 15.699 4.217 -6.958 1.00 95.38 129 SER A N 1
ATOM 1000 C CA . SER A 1 129 ? 15.212 5.036 -5.840 1.00 95.38 129 SER A CA 1
ATOM 1001 C C . SER A 1 129 ? 13.836 5.658 -6.106 1.00 95.38 129 SER A C 1
ATOM 1003 O O . SER A 1 129 ? 13.023 5.759 -5.187 1.00 95.38 129 SER A O 1
ATOM 1005 N N . GLN A 1 130 ? 13.538 6.060 -7.346 1.00 96.25 130 GLN A N 1
ATOM 1006 C CA . GLN A 1 130 ? 12.238 6.626 -7.714 1.00 96.25 130 GLN A CA 1
ATOM 1007 C C . GLN A 1 130 ? 11.119 5.578 -7.662 1.00 96.25 130 GLN A C 1
ATOM 1009 O O . GLN A 1 130 ? 10.056 5.863 -7.112 1.00 96.25 130 GLN A O 1
ATOM 1014 N N . MET A 1 131 ? 11.362 4.353 -8.137 1.00 97.25 131 MET A N 1
ATOM 1015 C CA . MET A 1 131 ? 10.383 3.264 -8.028 1.00 97.25 131 MET A CA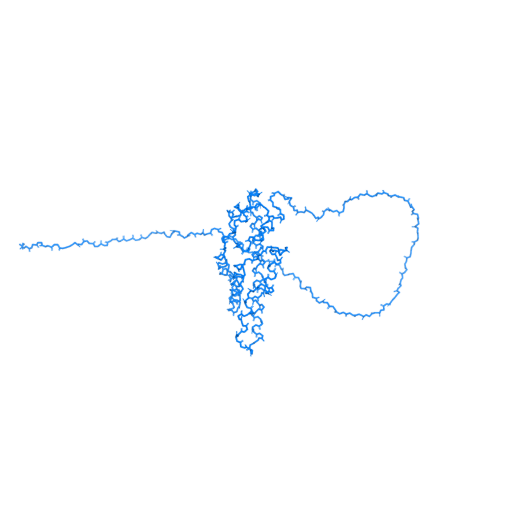 1
ATOM 1016 C C . MET A 1 131 ? 10.160 2.837 -6.572 1.00 97.25 131 MET A C 1
ATOM 1018 O O . MET A 1 131 ? 9.017 2.656 -6.158 1.00 97.25 131 MET A O 1
ATOM 1022 N N . ILE A 1 132 ? 11.222 2.751 -5.761 1.00 96.31 132 ILE A N 1
ATOM 1023 C CA . ILE A 1 132 ? 11.098 2.494 -4.316 1.00 96.31 132 ILE A CA 1
ATOM 1024 C C . ILE A 1 132 ? 10.258 3.596 -3.648 1.00 96.31 132 ILE A C 1
ATOM 1026 O O . ILE A 1 132 ? 9.352 3.289 -2.871 1.00 96.31 132 ILE A O 1
ATOM 1030 N N . LYS A 1 133 ? 10.490 4.871 -3.996 1.00 97.25 133 LYS A N 1
ATOM 1031 C CA . LYS A 1 133 ? 9.696 6.012 -3.512 1.00 97.25 133 LYS A CA 1
ATOM 1032 C C . LYS A 1 133 ? 8.215 5.887 -3.894 1.00 97.25 133 LYS A C 1
ATOM 1034 O O . LYS A 1 133 ? 7.364 6.128 -3.040 1.00 97.25 133 LYS A O 1
ATOM 1039 N N . TRP A 1 134 ? 7.899 5.469 -5.125 1.00 98.44 134 TRP A N 1
ATOM 1040 C CA . TRP A 1 134 ? 6.517 5.206 -5.548 1.00 98.44 134 TRP A CA 1
ATOM 1041 C C . TRP A 1 134 ? 5.847 4.142 -4.672 1.00 98.44 134 TRP A C 1
ATOM 1043 O O . TRP A 1 134 ? 4.804 4.418 -4.088 1.00 98.44 134 TRP A O 1
ATOM 1053 N N . PHE A 1 135 ? 6.463 2.968 -4.496 1.00 98.56 135 PHE A N 1
ATOM 1054 C CA . PHE A 1 135 ? 5.880 1.910 -3.659 1.00 98.56 135 PHE A CA 1
ATOM 1055 C C . PHE A 1 135 ? 5.769 2.304 -2.178 1.00 98.56 135 PHE A C 1
ATOM 1057 O O . PHE A 1 135 ? 4.805 1.915 -1.520 1.00 98.56 135 PHE A O 1
ATOM 1064 N N . SER A 1 136 ? 6.687 3.120 -1.652 1.00 98.38 136 SER A N 1
ATOM 1065 C CA . SER A 1 136 ? 6.549 3.703 -0.311 1.00 98.38 136 SER A CA 1
ATOM 1066 C C . SER A 1 136 ? 5.333 4.627 -0.199 1.00 98.38 136 SER A C 1
ATOM 1068 O O . SER A 1 136 ? 4.540 4.449 0.723 1.00 98.38 136 SER A O 1
ATOM 1070 N N . ASN A 1 137 ? 5.120 5.533 -1.158 1.00 98.56 137 ASN A N 1
ATOM 1071 C CA . ASN A 1 137 ? 3.940 6.404 -1.179 1.00 98.56 137 ASN A CA 1
ATOM 1072 C C . ASN A 1 137 ? 2.627 5.619 -1.390 1.00 98.56 137 ASN A C 1
ATOM 1074 O O . ASN A 1 137 ? 1.603 5.930 -0.785 1.00 98.56 137 ASN A O 1
ATOM 1078 N N . PHE A 1 138 ? 2.654 4.545 -2.187 1.00 98.81 138 PHE A N 1
ATOM 1079 C CA . PHE A 1 138 ? 1.499 3.661 -2.359 1.00 98.81 138 PHE A CA 1
ATOM 1080 C C . PHE A 1 138 ? 1.120 2.959 -1.049 1.00 98.81 138 PHE A C 1
ATOM 1082 O O . PHE A 1 138 ? -0.066 2.902 -0.719 1.00 98.81 138 PHE A O 1
ATOM 1089 N N . ARG A 1 139 ? 2.106 2.460 -0.284 1.00 98.75 139 ARG A N 1
ATOM 1090 C CA . ARG A 1 139 ? 1.884 1.874 1.051 1.00 98.75 139 ARG A CA 1
ATOM 1091 C C . ARG A 1 139 ? 1.391 2.906 2.060 1.00 98.75 139 ARG A C 1
ATOM 1093 O O . ARG A 1 139 ? 0.493 2.601 2.834 1.00 98.75 139 ARG A O 1
ATOM 1100 N N . GLU A 1 140 ? 1.952 4.109 2.044 1.00 98.62 140 GLU A N 1
ATOM 1101 C CA . GLU A 1 140 ? 1.516 5.223 2.888 1.00 98.62 140 GLU A CA 1
ATOM 1102 C C . GLU A 1 140 ? 0.031 5.538 2.665 1.00 98.62 140 GLU A C 1
ATOM 1104 O O . GLU A 1 140 ? -0.747 5.489 3.617 1.00 98.62 140 GLU A O 1
ATOM 1109 N N . PHE A 1 141 ? -0.398 5.741 1.412 1.00 98.88 141 PHE A N 1
ATOM 1110 C CA . PHE A 1 141 ? -1.813 5.958 1.094 1.00 98.88 141 PHE A CA 1
ATOM 1111 C C . PHE A 1 141 ? -2.704 4.799 1.567 1.00 98.88 141 PHE A C 1
ATOM 1113 O O . PHE A 1 141 ? -3.731 5.042 2.203 1.00 98.88 141 PHE A O 1
ATOM 1120 N N . PHE A 1 142 ? -2.298 3.550 1.302 1.00 98.88 142 PHE A N 1
ATOM 1121 C CA . PHE A 1 142 ? -3.019 2.347 1.732 1.00 98.88 142 PHE A CA 1
ATOM 1122 C C . PHE A 1 142 ? -3.225 2.331 3.252 1.00 98.88 142 PHE A C 1
ATOM 1124 O O . PHE A 1 142 ? -4.360 2.261 3.721 1.00 98.88 142 PHE A O 1
ATOM 1131 N N . TYR A 1 143 ? -2.145 2.457 4.028 1.00 98.75 143 TYR A N 1
ATOM 1132 C CA . TYR A 1 143 ? -2.201 2.395 5.488 1.00 98.75 143 TYR A CA 1
ATOM 1133 C C . TYR A 1 143 ? -2.924 3.594 6.115 1.00 98.75 143 TYR A C 1
ATOM 1135 O O . TYR A 1 143 ? -3.612 3.412 7.117 1.00 98.75 143 TYR A O 1
ATOM 1143 N N . ILE A 1 144 ? -2.860 4.785 5.506 1.00 98.69 144 ILE A N 1
ATOM 1144 C CA . ILE A 1 144 ? -3.682 5.936 5.913 1.00 98.69 144 ILE A CA 1
ATOM 1145 C C . ILE A 1 144 ? -5.176 5.622 5.750 1.00 98.69 144 ILE A C 1
ATOM 1147 O O . ILE A 1 144 ? -5.956 5.938 6.649 1.00 98.69 144 ILE A O 1
ATOM 1151 N N . GLN A 1 145 ? -5.600 4.975 4.654 1.00 98.75 145 GLN A N 1
ATOM 1152 C CA . GLN A 1 145 ? -7.008 4.580 4.514 1.00 98.75 145 GLN A CA 1
ATOM 1153 C C . GLN A 1 145 ? -7.400 3.486 5.519 1.00 98.75 145 GLN A C 1
ATOM 1155 O O . GLN A 1 145 ? -8.450 3.614 6.145 1.00 98.75 145 GLN A O 1
ATOM 1160 N N . MET A 1 146 ? -6.556 2.469 5.741 1.00 98.62 146 MET A N 1
ATOM 1161 C CA . MET A 1 146 ? -6.827 1.427 6.746 1.00 98.62 146 MET A CA 1
ATOM 1162 C C . MET A 1 146 ? -7.011 2.021 8.143 1.00 98.62 146 MET A C 1
ATOM 1164 O O . MET A 1 146 ? -8.000 1.731 8.811 1.00 98.62 146 MET A O 1
ATOM 1168 N N . GLU A 1 147 ? -6.111 2.913 8.564 1.00 98.50 147 GLU A N 1
ATOM 1169 C CA . GLU A 1 147 ? -6.217 3.590 9.856 1.00 98.50 147 GLU A CA 1
ATOM 1170 C C . GLU A 1 147 ? -7.456 4.487 9.940 1.00 98.50 147 GLU A C 1
ATOM 1172 O O . GLU A 1 147 ? -8.179 4.442 10.935 1.00 98.50 147 GLU A O 1
ATOM 1177 N N . ARG A 1 148 ? -7.741 5.277 8.898 1.00 98.19 148 ARG A N 1
ATOM 1178 C CA . ARG A 1 148 ? -8.910 6.167 8.854 1.00 98.19 148 ARG A CA 1
ATOM 1179 C C . ARG A 1 148 ? -10.218 5.393 9.034 1.00 98.19 148 ARG A C 1
ATOM 1181 O O . ARG A 1 148 ? -11.050 5.804 9.843 1.00 98.19 148 ARG A O 1
ATOM 1188 N N . PHE A 1 149 ? -10.391 4.287 8.309 1.00 97.94 149 PHE A N 1
ATOM 1189 C CA . PHE A 1 149 ? -11.590 3.448 8.404 1.00 97.94 149 PHE A CA 1
ATOM 1190 C C . PHE A 1 149 ? -11.646 2.673 9.723 1.00 97.94 149 PHE A C 1
ATOM 1192 O O . PHE A 1 149 ? -12.700 2.641 10.354 1.00 97.94 149 PHE A O 1
ATOM 1199 N N . ALA A 1 150 ? -10.519 2.141 10.204 1.00 97.56 150 ALA A N 1
ATOM 1200 C CA . ALA A 1 150 ? -10.448 1.484 11.505 1.00 97.56 150 ALA A CA 1
ATOM 1201 C C . ALA A 1 150 ? -10.833 2.434 12.654 1.00 97.56 150 ALA A C 1
ATOM 1203 O O . ALA A 1 150 ? -11.682 2.091 13.474 1.00 97.56 150 ALA A O 1
ATOM 1204 N N . ARG A 1 151 ? -10.285 3.659 12.684 1.00 97.19 151 ARG A N 1
ATOM 1205 C CA . ARG A 1 151 ? -10.646 4.688 13.678 1.00 97.19 151 ARG A CA 1
ATOM 1206 C C . ARG A 1 151 ? -12.117 5.091 13.587 1.00 97.19 151 ARG A C 1
ATOM 1208 O O . ARG A 1 151 ? -12.729 5.337 14.622 1.00 97.19 151 ARG A O 1
ATOM 1215 N N . GLN A 1 152 ? -12.691 5.148 12.383 1.00 95.38 152 GLN A N 1
ATOM 1216 C CA . GLN A 1 152 ? -14.123 5.400 12.216 1.00 95.38 152 GLN A CA 1
ATOM 1217 C C . GLN A 1 152 ? -14.961 4.264 12.818 1.00 95.38 152 GLN A C 1
ATOM 1219 O O . GLN A 1 152 ? -15.812 4.529 13.659 1.00 95.38 152 GLN A O 1
ATOM 1224 N N . ALA A 1 153 ? -14.653 3.008 12.483 1.00 93.25 153 ALA A N 1
ATOM 1225 C CA . ALA A 1 153 ? -15.361 1.844 13.011 1.00 93.25 153 ALA A CA 1
ATOM 1226 C C . ALA A 1 153 ? -15.252 1.712 14.543 1.00 93.25 153 ALA A C 1
ATOM 1228 O O . ALA A 1 153 ? -16.217 1.313 15.190 1.00 93.25 153 ALA A O 1
ATOM 1229 N N . VAL A 1 154 ? -14.115 2.083 15.151 1.00 92.94 154 VAL A N 1
ATOM 1230 C CA . VAL A 1 154 ? -13.983 2.141 16.622 1.00 92.94 154 VAL A CA 1
ATOM 1231 C C . VAL A 1 154 ? -14.920 3.198 17.223 1.00 92.94 154 VAL A C 1
ATOM 1233 O O . VAL A 1 154 ? -15.650 2.885 18.161 1.00 92.94 154 VAL A O 1
ATOM 1236 N N . ARG A 1 155 ? -14.964 4.420 16.668 1.00 91.44 155 ARG A N 1
ATOM 1237 C CA . ARG A 1 155 ? -15.876 5.486 17.140 1.00 91.44 155 ARG A CA 1
ATOM 1238 C C . ARG A 1 155 ? -17.348 5.104 16.997 1.00 91.44 155 ARG A C 1
ATOM 1240 O O . ARG A 1 155 ? -18.129 5.318 17.922 1.00 91.44 155 ARG A O 1
ATOM 1247 N N . ASP A 1 156 ? -17.721 4.523 15.862 1.00 89.06 156 ASP A N 1
ATOM 1248 C CA . ASP A 1 156 ? -19.105 4.132 15.588 1.00 89.06 156 ASP A CA 1
ATOM 1249 C C . ASP A 1 156 ? -19.559 2.990 16.507 1.00 89.06 156 ASP A C 1
ATOM 1251 O O . ASP A 1 156 ? -20.698 2.994 16.971 1.00 89.06 156 ASP A O 1
ATOM 1255 N N . ALA A 1 157 ? -18.665 2.042 16.818 1.00 86.19 157 ALA A N 1
ATOM 1256 C CA . ALA A 1 157 ? -18.935 0.956 17.757 1.00 86.19 157 ALA A CA 1
ATOM 1257 C C . ALA A 1 157 ? -19.167 1.466 19.191 1.00 86.19 157 ALA A C 1
ATOM 1259 O O . ALA A 1 157 ? -20.141 1.056 19.819 1.00 86.19 157 ALA A O 1
ATOM 1260 N N . LEU A 1 158 ? -18.337 2.397 19.678 1.00 84.31 158 LEU A N 1
ATOM 1261 C CA . LEU A 1 158 ? -18.501 3.026 21.001 1.00 84.31 158 LEU A CA 1
ATOM 1262 C C . LEU A 1 158 ? -19.763 3.902 21.090 1.00 84.31 158 LEU A C 1
ATOM 1264 O O . LEU A 1 158 ? -20.350 4.053 22.153 1.00 84.31 158 LEU A O 1
ATOM 1268 N N . THR A 1 159 ? -20.220 4.455 19.965 1.00 82.12 159 THR A N 1
ATOM 1269 C CA . THR A 1 159 ? -21.454 5.262 19.903 1.00 82.12 159 THR A CA 1
ATOM 1270 C C . THR A 1 159 ? -22.723 4.388 19.856 1.00 82.12 159 THR A C 1
ATOM 1272 O O . THR A 1 159 ? -23.830 4.880 20.061 1.00 82.12 159 THR A O 1
ATOM 1275 N N . ARG A 1 160 ? -22.591 3.079 19.584 1.00 70.12 160 ARG A N 1
ATOM 1276 C CA . ARG A 1 160 ? -23.695 2.125 19.349 1.00 70.12 160 ARG A CA 1
ATOM 1277 C C . ARG A 1 160 ? -23.873 1.071 20.452 1.00 70.12 160 ARG A C 1
ATOM 1279 O O . ARG A 1 160 ? -24.520 0.049 20.204 1.00 70.12 160 ARG A O 1
ATOM 1286 N N . GLU A 1 161 ? -23.358 1.314 21.660 1.00 56.75 161 GLU A N 1
ATOM 1287 C CA . GLU A 1 161 ? -23.304 0.336 22.771 1.00 56.75 161 GLU A CA 1
ATOM 1288 C C . GLU A 1 161 ? -24.647 -0.312 23.181 1.00 56.75 161 GLU A C 1
ATOM 1290 O O . GLU A 1 161 ? -24.642 -1.345 23.844 1.00 56.75 161 GLU A O 1
ATOM 1295 N N . GLY A 1 162 ? -25.797 0.216 22.745 1.00 56.88 162 GLY A N 1
ATOM 1296 C CA . GLY A 1 162 ? -27.122 -0.378 22.979 1.00 56.88 162 GLY A CA 1
ATOM 1297 C C . GLY A 1 162 ? -27.600 -1.443 21.973 1.00 56.88 162 GLY A C 1
ATOM 1298 O O . GLY A 1 162 ? -28.704 -1.953 22.142 1.00 56.88 162 GLY A O 1
ATOM 1299 N N . THR A 1 163 ? -26.840 -1.782 20.921 1.00 54.03 163 THR A N 1
ATOM 1300 C CA . THR A 1 163 ? -27.295 -2.715 19.856 1.00 54.03 163 THR A CA 1
ATOM 1301 C C . THR A 1 163 ? -26.387 -3.941 19.670 1.00 54.03 163 THR A C 1
ATOM 1303 O O . THR A 1 163 ? -25.174 -3.844 19.856 1.00 54.03 163 THR A O 1
ATOM 1306 N N . PRO A 1 164 ? -26.941 -5.124 19.321 1.00 50.47 164 PRO A N 1
ATOM 1307 C CA . PRO A 1 164 ? -26.226 -6.395 19.425 1.00 50.47 164 PRO A CA 1
ATOM 1308 C C . PRO A 1 164 ? -25.052 -6.534 18.446 1.00 50.47 164 PRO A C 1
ATOM 1310 O O . PRO A 1 164 ? -25.038 -5.982 17.346 1.00 50.47 164 PRO A O 1
ATOM 1313 N N . ARG A 1 165 ? -24.085 -7.374 18.844 1.00 53.97 165 ARG A N 1
ATOM 1314 C CA . ARG A 1 165 ? -22.760 -7.574 18.216 1.00 53.97 165 ARG A CA 1
ATOM 1315 C C . ARG A 1 165 ? -22.762 -7.931 16.718 1.00 53.97 165 ARG A C 1
ATOM 1317 O O . ARG A 1 165 ? -21.710 -7.834 16.092 1.00 53.97 165 ARG A O 1
ATOM 1324 N N . LEU A 1 166 ? -23.912 -8.291 16.143 1.00 50.62 166 LEU A N 1
ATOM 1325 C CA . LEU A 1 166 ? -24.096 -8.646 14.729 1.00 50.62 166 LEU A CA 1
ATOM 1326 C C . LEU A 1 166 ? -23.594 -7.563 13.751 1.00 50.62 166 LEU A C 1
ATOM 1328 O O . LEU A 1 166 ? -23.118 -7.885 12.668 1.00 50.62 166 LEU A O 1
ATOM 1332 N N . GLY A 1 167 ? -23.653 -6.281 14.132 1.00 52.31 167 GLY A N 1
ATOM 1333 C CA . GLY A 1 167 ? -23.184 -5.176 13.282 1.00 52.31 167 GLY A CA 1
ATOM 1334 C C . GLY A 1 167 ? -21.658 -5.043 13.157 1.00 52.31 167 GLY A C 1
ATOM 1335 O O . GLY A 1 167 ? -21.180 -4.357 12.253 1.00 52.31 167 GLY A O 1
ATOM 1336 N N . ARG A 1 168 ? -20.877 -5.685 14.039 1.00 57.09 168 ARG A N 1
ATOM 1337 C CA . ARG A 1 168 ? -19.419 -5.474 14.141 1.00 57.09 168 ARG A CA 1
ATOM 1338 C C . ARG A 1 168 ? -18.639 -6.063 12.967 1.00 57.09 168 ARG A C 1
ATOM 1340 O O . ARG A 1 168 ? -17.647 -5.480 12.542 1.00 57.09 168 ARG A O 1
ATOM 1347 N N . GLU A 1 169 ? -19.073 -7.207 12.444 1.00 60.16 169 GLU A N 1
ATOM 1348 C CA . GLU A 1 169 ? -18.357 -7.897 11.363 1.00 60.16 169 GLU A CA 1
ATOM 1349 C C . GLU A 1 169 ? -18.608 -7.247 10.000 1.00 60.16 169 GLU A C 1
ATOM 1351 O O . GLU A 1 169 ? -17.677 -7.105 9.209 1.00 60.16 169 GLU A O 1
ATOM 1356 N N . GLY A 1 170 ? -19.829 -6.753 9.762 1.00 67.00 170 GLY A N 1
ATOM 1357 C CA . GLY A 1 170 ? -20.171 -6.025 8.538 1.00 67.00 170 GLY A CA 1
ATOM 1358 C C . GLY A 1 170 ? -19.373 -4.730 8.359 1.00 67.00 170 GLY A C 1
ATOM 1359 O O . GLY A 1 170 ? -18.991 -4.401 7.241 1.00 67.00 170 GLY A O 1
ATOM 1360 N N . GLN A 1 171 ? -19.054 -4.021 9.449 1.00 72.00 171 GLN A N 1
ATOM 1361 C CA . GLN A 1 171 ? -18.320 -2.750 9.385 1.00 72.00 171 GLN A CA 1
ATOM 1362 C C . GLN A 1 171 ? -16.814 -2.909 9.090 1.00 72.00 171 GLN A C 1
ATOM 1364 O O . GLN A 1 171 ? -16.164 -1.952 8.672 1.00 72.00 171 GLN A O 1
ATOM 1369 N N . LEU A 1 172 ? -16.260 -4.111 9.282 1.00 87.56 172 LEU A N 1
ATOM 1370 C CA . LEU A 1 172 ? -14.865 -4.445 8.961 1.00 87.56 172 LEU A CA 1
ATOM 1371 C C . LEU A 1 172 ? -14.734 -5.303 7.696 1.00 87.56 172 LEU A C 1
ATOM 1373 O O . LEU A 1 172 ? -13.631 -5.745 7.374 1.00 87.56 172 LEU A O 1
ATOM 1377 N N . ARG A 1 173 ? -15.844 -5.544 6.989 1.00 91.12 173 ARG A N 1
ATOM 1378 C CA . ARG A 1 173 ? -15.862 -6.256 5.714 1.00 91.12 173 ARG A CA 1
ATOM 1379 C C . ARG A 1 173 ? -15.476 -5.308 4.582 1.00 91.12 173 ARG A C 1
ATOM 1381 O O . ARG A 1 173 ? -16.023 -4.212 4.468 1.00 91.12 173 ARG A O 1
ATOM 1388 N N . VAL A 1 174 ? -14.575 -5.741 3.708 1.00 94.19 174 VAL A N 1
ATOM 1389 C CA . VAL A 1 174 ? -14.177 -4.986 2.514 1.00 94.19 174 VAL A CA 1
ATOM 1390 C C . VAL A 1 174 ? -14.723 -5.731 1.306 1.00 94.19 174 VAL A C 1
ATOM 1392 O O . VAL A 1 174 ? -14.171 -6.736 0.888 1.00 94.19 174 VAL A O 1
ATOM 1395 N N . GLY A 1 175 ? -15.844 -5.263 0.760 1.00 93.81 175 GLY A N 1
ATOM 1396 C CA . GLY A 1 175 ? -16.404 -5.755 -0.504 1.00 93.81 175 GLY A CA 1
ATOM 1397 C C . GLY A 1 175 ? -16.156 -4.785 -1.662 1.00 93.81 175 GLY A C 1
ATOM 1398 O O . GLY A 1 175 ? -15.712 -3.654 -1.444 1.00 93.81 175 GLY A O 1
ATOM 1399 N N . ARG A 1 176 ? -16.478 -5.188 -2.901 1.00 94.44 176 ARG A N 1
ATOM 1400 C CA . ARG A 1 176 ? -16.422 -4.297 -4.089 1.00 94.44 176 ARG A CA 1
ATOM 1401 C C . ARG A 1 176 ? -17.408 -3.124 -4.020 1.00 94.44 176 ARG A C 1
ATOM 1403 O O . ARG A 1 176 ? -17.223 -2.120 -4.697 1.00 94.44 176 ARG A O 1
ATOM 1410 N N . ASP A 1 177 ? -18.431 -3.271 -3.193 1.00 93.75 177 ASP A N 1
ATOM 1411 C CA . ASP A 1 177 ? -19.440 -2.290 -2.803 1.00 93.75 177 ASP A CA 1
ATOM 1412 C C . ASP A 1 177 ? -18.970 -1.336 -1.687 1.00 93.75 177 ASP A C 1
ATOM 1414 O O . ASP A 1 177 ? -19.604 -0.311 -1.443 1.00 93.75 177 ASP A O 1
ATOM 1418 N N . SER A 1 178 ? -17.850 -1.629 -1.014 1.00 95.69 178 SER A N 1
ATOM 1419 C CA . SER A 1 178 ? -17.358 -0.802 0.093 1.00 95.69 178 SER A CA 1
ATOM 1420 C C . SER A 1 178 ? -16.705 0.504 -0.377 1.00 95.69 178 SER A C 1
ATOM 1422 O O . SER A 1 178 ? -15.940 0.548 -1.344 1.00 95.69 178 SER A O 1
ATOM 1424 N N . GLU A 1 179 ? -16.927 1.580 0.381 1.00 96.81 179 GLU A N 1
ATOM 1425 C CA . GLU A 1 179 ? -16.297 2.884 0.129 1.00 96.81 179 GLU A CA 1
ATOM 1426 C C . GLU A 1 179 ? -14.760 2.809 0.205 1.00 96.81 179 GLU A C 1
ATOM 1428 O O . GLU A 1 179 ? -14.064 3.456 -0.579 1.00 96.81 179 GLU A O 1
ATOM 1433 N N . LEU A 1 180 ? -14.214 1.968 1.094 1.00 97.69 180 LEU A N 1
ATOM 1434 C CA . LEU A 1 180 ? -12.773 1.720 1.173 1.00 97.69 180 LEU A CA 1
ATOM 1435 C C . LEU A 1 180 ? -12.239 1.123 -0.139 1.00 97.69 180 LEU A C 1
ATOM 1437 O O . LEU A 1 180 ? -11.265 1.642 -0.686 1.00 97.69 180 LEU A O 1
ATOM 1441 N N . TYR A 1 181 ? -12.898 0.096 -0.691 1.00 97.88 181 TYR A N 1
ATOM 1442 C CA . TYR A 1 181 ? -12.540 -0.446 -2.005 1.00 97.88 181 TYR A CA 1
ATOM 1443 C C . TYR A 1 181 ? -12.614 0.629 -3.095 1.00 97.88 181 TYR A C 1
ATOM 1445 O O . TYR A 1 181 ? -11.671 0.764 -3.876 1.00 97.88 181 TYR A O 1
ATOM 1453 N N . ARG A 1 182 ? -13.682 1.440 -3.126 1.00 97.69 182 ARG A N 1
ATOM 1454 C CA . ARG A 1 182 ? -13.853 2.511 -4.121 1.00 97.69 182 ARG A CA 1
ATOM 1455 C C . ARG A 1 182 ? -12.699 3.520 -4.082 1.00 97.69 182 ARG A C 1
ATOM 1457 O O . ARG A 1 182 ? -12.152 3.858 -5.132 1.00 97.69 182 ARG A O 1
ATOM 1464 N N . ILE A 1 183 ? -12.290 3.956 -2.887 1.00 98.25 183 ILE A N 1
ATOM 1465 C CA . ILE A 1 183 ? -11.162 4.880 -2.678 1.00 98.25 183 ILE A CA 1
ATOM 1466 C C . ILE A 1 183 ? -9.838 4.263 -3.157 1.00 98.25 183 ILE A C 1
ATOM 1468 O O . ILE A 1 183 ? -9.083 4.914 -3.884 1.00 98.25 183 ILE A O 1
ATOM 1472 N N . LEU A 1 184 ? -9.553 3.013 -2.777 1.00 98.50 184 LEU A N 1
ATOM 1473 C CA . LEU A 1 184 ? -8.322 2.314 -3.164 1.00 98.50 184 LEU A CA 1
ATOM 1474 C C . LEU A 1 184 ? -8.270 2.083 -4.683 1.00 98.50 184 LEU A C 1
ATOM 1476 O O . LEU A 1 184 ? -7.281 2.428 -5.332 1.00 98.50 184 LEU A O 1
ATOM 1480 N N . ASN A 1 185 ? -9.352 1.567 -5.269 1.00 98.06 185 ASN A N 1
ATOM 1481 C CA . ASN A 1 185 ? -9.464 1.310 -6.702 1.00 98.06 185 ASN A CA 1
ATOM 1482 C C . ASN A 1 185 ? -9.296 2.604 -7.519 1.00 98.06 185 ASN A C 1
ATOM 1484 O O . ASN A 1 185 ? -8.483 2.644 -8.437 1.00 98.06 185 ASN A O 1
ATOM 1488 N N . MET A 1 186 ? -9.949 3.705 -7.127 1.00 97.75 186 MET A N 1
ATOM 1489 C CA . MET A 1 186 ? -9.771 5.012 -7.776 1.00 97.75 186 MET A CA 1
ATOM 1490 C C . MET A 1 186 ? -8.318 5.522 -7.701 1.00 97.75 186 MET A C 1
ATOM 1492 O O . MET A 1 186 ? -7.837 6.157 -8.643 1.00 97.75 186 MET A O 1
ATOM 1496 N N . HIS A 1 187 ? -7.596 5.235 -6.611 1.00 98.25 187 HIS A N 1
ATOM 1497 C CA . HIS A 1 187 ? -6.199 5.644 -6.459 1.00 98.25 187 HIS A CA 1
ATOM 1498 C C . HIS A 1 187 ? -5.240 4.829 -7.344 1.00 98.25 187 HIS A C 1
ATOM 1500 O O . HIS A 1 187 ? -4.372 5.416 -8.002 1.00 98.25 187 HIS A O 1
ATOM 1506 N N . TYR A 1 188 ? -5.347 3.496 -7.350 1.00 98.25 188 TYR A N 1
ATOM 1507 C CA . TYR A 1 188 ? -4.403 2.614 -8.057 1.00 98.25 188 TYR A CA 1
ATOM 1508 C C . TYR A 1 188 ? -4.790 2.357 -9.524 1.00 98.25 188 TYR A C 1
ATOM 1510 O O . TYR A 1 188 ? -3.928 2.255 -10.393 1.00 98.25 188 TYR A O 1
ATOM 1518 N N . ASN A 1 189 ? -6.084 2.336 -9.828 1.00 96.69 189 ASN A N 1
ATOM 1519 C CA . ASN A 1 189 ? -6.663 1.966 -11.117 1.00 96.69 189 ASN A CA 1
ATOM 1520 C C . ASN A 1 189 ? -7.589 3.090 -11.615 1.00 96.69 189 ASN A C 1
ATOM 1522 O O . ASN A 1 189 ? -8.782 2.901 -11.823 1.00 96.69 189 ASN A O 1
ATOM 1526 N N . LYS A 1 190 ? -7.028 4.292 -11.815 1.00 92.62 190 LYS A N 1
ATOM 1527 C CA . LYS A 1 190 ? -7.783 5.516 -12.164 1.00 92.62 190 LYS A CA 1
ATOM 1528 C C . LYS A 1 190 ? -8.715 5.370 -13.379 1.00 92.62 190 LYS A C 1
ATOM 1530 O O . LYS A 1 190 ? -9.735 6.044 -13.432 1.00 92.62 190 LYS A O 1
ATOM 1535 N N . SER A 1 191 ? -8.372 4.526 -14.357 1.00 91.12 191 SER A N 1
ATOM 1536 C CA . SER A 1 191 ? -9.236 4.268 -15.521 1.00 91.12 191 SER A CA 1
ATOM 1537 C C . SER A 1 191 ? -10.354 3.251 -15.257 1.00 91.12 191 SER A C 1
ATOM 1539 O O . SER A 1 191 ? -11.243 3.136 -16.085 1.00 91.12 191 SER A O 1
ATOM 1541 N N . ASN A 1 192 ? -10.300 2.503 -14.150 1.00 92.69 192 ASN A N 1
ATOM 1542 C CA . ASN A 1 192 ? -11.234 1.433 -13.782 1.00 92.69 192 ASN A CA 1
ATOM 1543 C C . ASN A 1 192 ? -11.452 0.359 -14.874 1.00 92.69 192 ASN A C 1
ATOM 1545 O O . ASN A 1 192 ? -12.519 -0.235 -14.968 1.00 92.69 192 ASN A O 1
ATOM 1549 N N . ILE A 1 193 ? -10.429 0.126 -15.705 1.00 90.38 193 ILE A N 1
ATOM 1550 C CA . ILE A 1 193 ? -10.432 -0.887 -16.782 1.00 90.38 193 ILE A CA 1
ATOM 1551 C C . ILE A 1 193 ? -9.850 -2.210 -16.270 1.00 90.38 193 ILE A C 1
ATOM 1553 O O . ILE A 1 193 ? -10.261 -3.279 -16.699 1.00 90.38 193 ILE A O 1
ATOM 1557 N N . TYR A 1 194 ? -8.885 -2.149 -15.348 1.00 93.69 194 TYR A N 1
ATOM 1558 C CA . TYR A 1 194 ? -8.254 -3.343 -14.800 1.00 93.69 194 TYR A CA 1
ATOM 1559 C C . TYR A 1 194 ? -9.160 -3.988 -13.743 1.00 93.69 194 TYR A C 1
ATOM 1561 O O . TYR A 1 194 ? -9.612 -3.294 -12.829 1.00 93.69 194 TYR A O 1
ATOM 1569 N N . GLN A 1 195 ? -9.411 -5.296 -13.825 1.00 94.69 195 GLN A N 1
ATOM 1570 C CA . GLN A 1 195 ? -10.197 -5.994 -12.807 1.00 94.69 195 GLN A CA 1
ATOM 1571 C C . GLN A 1 195 ? -9.362 -6.183 -11.533 1.00 94.69 195 GLN A C 1
ATOM 1573 O O . GLN A 1 195 ? -8.315 -6.825 -11.548 1.00 94.69 195 GLN A O 1
ATOM 1578 N N . VAL A 1 196 ? -9.820 -5.628 -10.406 1.00 96.44 196 VAL A N 1
ATOM 1579 C CA . VAL A 1 196 ? -9.109 -5.775 -9.127 1.00 96.44 196 VAL A CA 1
ATOM 1580 C C . VAL A 1 196 ? -9.219 -7.229 -8.629 1.00 96.44 196 VAL A C 1
ATOM 1582 O O . VAL A 1 196 ? -10.346 -7.720 -8.464 1.00 96.44 196 VAL A O 1
ATOM 1585 N N . PRO A 1 197 ? -8.089 -7.916 -8.355 1.00 96.75 197 PRO A N 1
ATOM 1586 C CA . PRO A 1 197 ? -8.090 -9.302 -7.887 1.00 96.75 197 PRO A CA 1
ATOM 1587 C C . PRO A 1 197 ? -8.753 -9.445 -6.518 1.00 96.75 197 PRO A C 1
ATOM 1589 O O . PRO A 1 197 ? -8.520 -8.617 -5.635 1.00 96.75 197 PRO A O 1
ATOM 1592 N N . GLU A 1 198 ? -9.481 -10.545 -6.296 1.00 96.56 198 GLU A N 1
ATOM 1593 C CA . GLU A 1 198 ? -10.089 -10.853 -4.988 1.00 96.56 198 GLU A CA 1
ATOM 1594 C C . GLU A 1 198 ? -9.056 -10.819 -3.859 1.00 96.56 198 GLU A C 1
ATOM 1596 O O . GLU A 1 198 ? -9.278 -10.228 -2.806 1.00 96.56 198 GLU A O 1
ATOM 1601 N N . ARG A 1 199 ? -7.855 -11.335 -4.135 1.00 97.44 199 ARG A N 1
ATOM 1602 C CA . ARG A 1 199 ? -6.745 -11.364 -3.184 1.00 97.44 199 ARG A CA 1
ATOM 1603 C C . ARG A 1 199 ? -6.357 -9.983 -2.645 1.00 97.44 199 ARG A C 1
ATOM 1605 O O . ARG A 1 199 ? -5.936 -9.879 -1.497 1.00 97.44 199 ARG A O 1
ATOM 1612 N N . PHE A 1 200 ? -6.495 -8.913 -3.429 1.00 98.31 200 PHE A N 1
ATOM 1613 C CA . PHE A 1 200 ? -6.238 -7.558 -2.927 1.00 98.31 200 PHE A CA 1
ATOM 1614 C C . PHE A 1 200 ? -7.320 -7.098 -1.943 1.00 98.31 200 PHE A C 1
ATOM 1616 O O . PHE A 1 200 ? -7.025 -6.397 -0.972 1.00 98.31 200 PHE A O 1
ATOM 1623 N N . ILE A 1 201 ? -8.565 -7.507 -2.187 1.00 97.69 201 ILE A N 1
ATOM 1624 C CA . ILE A 1 201 ? -9.722 -7.213 -1.343 1.00 97.69 201 ILE A CA 1
ATOM 1625 C C . ILE A 1 201 ? -9.571 -7.950 -0.003 1.00 97.69 201 ILE A C 1
ATOM 1627 O O . ILE A 1 201 ? -9.596 -7.303 1.043 1.00 97.69 201 ILE A O 1
ATOM 1631 N N . GLU A 1 202 ? -9.257 -9.251 -0.031 1.00 97.56 202 GLU A N 1
ATOM 1632 C CA . GLU A 1 202 ? -8.917 -10.058 1.155 1.00 97.56 202 GLU A CA 1
ATOM 1633 C C . GLU A 1 202 ? -7.806 -9.412 2.001 1.00 97.56 202 GLU A C 1
ATOM 1635 O O . GLU A 1 202 ? -7.940 -9.254 3.214 1.00 97.56 202 GLU A O 1
ATOM 1640 N N . VAL A 1 203 ? -6.699 -9.000 1.369 1.00 98.38 203 VAL A N 1
ATOM 1641 C CA . VAL A 1 203 ? -5.568 -8.367 2.068 1.00 98.38 203 VAL A CA 1
ATOM 1642 C C . VAL A 1 203 ? -5.945 -7.007 2.654 1.00 98.38 203 VAL A C 1
ATOM 1644 O O . VAL A 1 203 ? -5.503 -6.673 3.754 1.00 98.38 203 VAL A O 1
ATOM 1647 N N . SER A 1 204 ? -6.772 -6.230 1.951 1.00 98.44 204 SER A N 1
ATOM 1648 C CA . SER A 1 204 ? -7.309 -4.961 2.456 1.00 98.44 204 SER A CA 1
ATOM 1649 C C . SER A 1 204 ? -8.191 -5.182 3.686 1.00 98.44 204 SER A C 1
ATOM 1651 O O . SER A 1 204 ? -8.105 -4.426 4.650 1.00 98.44 204 SER A O 1
ATOM 1653 N N . GLU A 1 205 ? -8.981 -6.255 3.695 1.00 97.81 205 GLU A N 1
ATOM 1654 C CA . GLU A 1 205 ? -9.819 -6.642 4.828 1.00 97.81 205 GLU A CA 1
ATOM 1655 C C . GLU A 1 205 ? -8.993 -7.096 6.042 1.00 97.81 205 GLU A C 1
ATOM 1657 O O . GLU A 1 205 ? -9.244 -6.659 7.166 1.00 97.81 205 GLU A O 1
ATOM 1662 N N . VAL A 1 206 ? -7.953 -7.913 5.829 1.00 98.00 206 VAL A N 1
ATOM 1663 C CA . VAL A 1 206 ? -7.002 -8.292 6.891 1.00 98.00 206 VAL A CA 1
ATOM 1664 C C . VAL A 1 206 ? -6.296 -7.057 7.456 1.00 98.00 206 VAL A C 1
ATOM 1666 O O . VAL A 1 206 ? -6.227 -6.901 8.673 1.00 98.00 206 VAL A O 1
ATOM 1669 N N . ALA A 1 207 ? -5.829 -6.142 6.601 1.00 98.50 207 ALA A N 1
ATOM 1670 C CA . ALA A 1 207 ? -5.208 -4.897 7.048 1.00 98.50 207 ALA A CA 1
ATOM 1671 C C . ALA A 1 207 ? -6.172 -4.054 7.897 1.00 98.50 207 ALA A C 1
ATOM 1673 O O . ALA A 1 207 ? -5.807 -3.638 8.996 1.00 98.50 207 ALA A O 1
ATOM 1674 N N . LEU A 1 208 ? -7.412 -3.856 7.441 1.00 98.50 208 LEU A N 1
ATOM 1675 C CA . LEU A 1 208 ? -8.428 -3.115 8.188 1.00 98.50 208 LEU A CA 1
ATOM 1676 C C . LEU A 1 208 ? -8.694 -3.736 9.571 1.00 98.50 208 LEU A C 1
ATOM 1678 O O . LEU A 1 208 ? -8.749 -3.006 10.564 1.00 98.50 208 LEU A O 1
ATOM 1682 N N . ARG A 1 209 ? -8.798 -5.071 9.659 1.00 97.44 209 ARG A N 1
ATOM 1683 C CA . ARG A 1 209 ? -8.979 -5.793 10.932 1.00 97.44 209 ARG A CA 1
ATOM 1684 C C . ARG A 1 209 ? -7.790 -5.646 11.878 1.00 97.44 209 ARG A C 1
ATOM 1686 O O . ARG A 1 209 ? -8.009 -5.427 13.067 1.00 97.44 209 ARG A O 1
ATOM 1693 N N . GLU A 1 210 ? -6.557 -5.728 11.383 1.00 98.19 210 GLU A N 1
ATOM 1694 C CA . GLU A 1 210 ? -5.352 -5.550 12.206 1.00 98.19 210 GLU A CA 1
ATOM 1695 C C . GLU A 1 210 ? -5.242 -4.122 12.762 1.00 98.19 210 GLU A C 1
ATOM 1697 O O . GLU A 1 210 ? -4.997 -3.937 13.958 1.00 98.19 210 GLU A O 1
ATOM 1702 N N . PHE A 1 211 ? -5.504 -3.106 11.929 1.00 98.50 211 PHE A N 1
ATOM 1703 C CA . PHE A 1 211 ? -5.562 -1.709 12.374 1.00 98.50 211 PHE A CA 1
ATOM 1704 C C . PHE A 1 211 ? -6.672 -1.503 13.416 1.00 98.50 211 PHE A C 1
ATOM 1706 O O . PHE A 1 211 ? -6.407 -0.953 14.485 1.00 98.50 211 PHE A O 1
ATOM 1713 N N . TYR A 1 212 ? -7.890 -1.989 13.152 1.00 97.50 212 TYR A N 1
ATOM 1714 C CA . TYR A 1 212 ? -9.009 -1.900 14.097 1.00 97.50 212 TYR A CA 1
ATOM 1715 C C . TYR A 1 212 ? -8.703 -2.615 15.416 1.00 97.50 212 TYR A C 1
ATOM 1717 O O . TYR A 1 212 ? -8.945 -2.051 16.477 1.00 97.50 212 TYR A O 1
ATOM 1725 N N . SER A 1 213 ? -8.125 -3.818 15.372 1.00 96.19 213 SER A N 1
ATOM 1726 C CA . SER A 1 213 ? -7.738 -4.583 16.562 1.00 96.19 213 SER A CA 1
ATOM 1727 C C . SER A 1 213 ? -6.725 -3.823 17.418 1.00 96.19 213 SER A C 1
ATOM 1729 O O . SER A 1 213 ? -6.890 -3.740 18.635 1.00 96.19 213 SER A O 1
ATOM 1731 N N . ALA A 1 214 ? -5.695 -3.228 16.808 1.00 97.75 214 ALA A N 1
ATOM 1732 C CA . ALA A 1 214 ? -4.709 -2.427 17.529 1.00 97.75 214 ALA A CA 1
ATOM 1733 C C . ALA A 1 214 ? -5.333 -1.189 18.198 1.00 97.75 214 ALA A C 1
ATOM 1735 O O . ALA A 1 214 ? -5.096 -0.973 19.383 1.00 97.75 214 ALA A O 1
ATOM 1736 N N . ILE A 1 215 ? -6.181 -0.441 17.483 1.00 97.31 215 ILE A N 1
ATOM 1737 C CA . ILE A 1 215 ? -6.838 0.768 18.011 1.00 97.31 215 ILE A CA 1
ATOM 1738 C C . ILE A 1 215 ? -7.874 0.415 19.094 1.00 97.31 215 ILE A C 1
ATOM 1740 O O . ILE A 1 215 ? -7.894 1.025 20.157 1.00 97.31 215 ILE A O 1
ATOM 1744 N N . TRP A 1 216 ? -8.703 -0.611 18.874 1.00 95.19 216 TRP A N 1
ATOM 1745 C CA . TRP A 1 216 ? -9.703 -1.077 19.847 1.00 95.19 216 TRP A CA 1
ATOM 1746 C C . TRP A 1 216 ? -9.070 -1.565 21.160 1.00 95.19 216 TRP A C 1
ATOM 1748 O O . TRP A 1 216 ? -9.685 -1.480 22.217 1.00 95.19 216 TRP A O 1
ATOM 1758 N N . THR A 1 217 ? -7.835 -2.073 21.101 1.00 95.25 217 THR A N 1
ATOM 1759 C CA . THR A 1 217 ? -7.069 -2.516 22.280 1.00 95.25 217 THR A CA 1
ATOM 1760 C C . THR A 1 217 ? -6.132 -1.441 22.845 1.00 95.25 217 THR A C 1
ATOM 1762 O O . THR A 1 217 ? -5.354 -1.743 23.746 1.00 95.25 217 THR A O 1
ATOM 1765 N N . GLY A 1 218 ? -6.169 -0.205 22.328 1.00 96.06 218 GLY A N 1
ATOM 1766 C CA . GLY A 1 218 ? -5.306 0.905 22.761 1.00 96.06 218 GLY A CA 1
ATOM 1767 C C . GLY A 1 218 ? -3.814 0.729 22.445 1.00 96.06 218 GLY A C 1
ATOM 1768 O O . GLY A 1 218 ? -2.987 1.532 22.885 1.00 96.06 218 GLY A O 1
ATOM 1769 N N . ARG A 1 219 ? -3.444 -0.302 21.670 1.00 96.94 219 ARG A N 1
ATOM 1770 C CA . ARG A 1 219 ? -2.053 -0.580 21.271 1.00 96.94 219 ARG A CA 1
ATOM 1771 C C . ARG A 1 219 ? -1.494 0.473 20.319 1.00 96.94 219 ARG A C 1
ATOM 1773 O O . ARG A 1 219 ? -0.284 0.530 20.151 1.00 96.94 219 ARG A O 1
ATOM 1780 N N . ASP A 1 220 ? -2.339 1.302 19.709 1.00 97.31 220 ASP A N 1
ATOM 1781 C CA . ASP A 1 220 ? -1.927 2.388 18.816 1.00 97.31 220 ASP A CA 1
ATOM 1782 C C . ASP A 1 220 ? -1.281 3.592 19.528 1.00 97.31 220 ASP A C 1
ATOM 1784 O O . ASP A 1 220 ? -0.808 4.514 18.863 1.00 97.31 220 ASP A O 1
ATOM 1788 N N . SER A 1 221 ? -1.219 3.556 20.863 1.00 97.12 221 SER A N 1
ATOM 1789 C CA . SER A 1 221 ? -0.444 4.480 21.701 1.00 97.12 221 SER A CA 1
ATOM 1790 C C . SER A 1 221 ? 1.076 4.227 21.677 1.00 97.12 221 SER A C 1
ATOM 1792 O O . SER A 1 221 ? 1.848 5.157 21.907 1.00 97.12 221 SER A O 1
ATOM 1794 N N . ASP A 1 222 ? 1.527 3.005 21.369 1.00 96.94 222 ASP A N 1
ATOM 1795 C CA . ASP A 1 222 ? 2.950 2.663 21.217 1.00 96.94 222 ASP A CA 1
ATOM 1796 C C . ASP A 1 222 ? 3.479 3.205 19.873 1.00 96.94 222 ASP A C 1
ATOM 1798 O O . ASP A 1 222 ? 2.944 2.816 18.835 1.00 96.94 222 ASP A O 1
ATOM 1802 N N . PRO A 1 223 ? 4.552 4.021 19.814 1.00 96.56 223 PRO A N 1
ATOM 1803 C CA . PRO A 1 223 ? 5.110 4.535 18.553 1.00 96.56 223 PRO A CA 1
ATOM 1804 C C . PRO A 1 223 ? 5.406 3.473 17.474 1.00 96.56 223 PRO A C 1
ATOM 1806 O O . PRO A 1 223 ? 5.393 3.774 16.280 1.00 96.56 223 PRO A O 1
ATOM 1809 N N . CYS A 1 224 ? 5.664 2.225 17.869 1.00 96.75 224 CYS A N 1
ATOM 1810 C CA . CYS A 1 224 ? 5.983 1.102 16.992 1.00 96.75 224 CYS A CA 1
ATOM 1811 C C . CYS A 1 224 ? 4.775 0.228 16.603 1.00 96.75 224 CYS A C 1
ATOM 1813 O O . CYS A 1 224 ? 4.968 -0.758 15.884 1.00 96.75 224 CYS A O 1
ATOM 1815 N N . TRP A 1 225 ? 3.544 0.559 17.014 1.00 97.88 225 TRP A N 1
ATOM 1816 C CA . TRP A 1 225 ? 2.355 -0.306 16.888 1.00 97.88 225 TRP A CA 1
ATOM 1817 C C . TRP A 1 225 ? 2.130 -0.917 15.497 1.00 97.88 225 TRP A C 1
ATOM 1819 O O . TRP A 1 225 ? 1.834 -2.107 15.355 1.00 97.88 225 TRP A O 1
ATOM 1829 N N . LYS A 1 226 ? 2.349 -0.129 14.439 1.00 97.75 226 LYS A N 1
ATOM 1830 C CA . LYS A 1 226 ? 2.150 -0.556 13.044 1.00 97.75 226 LYS A CA 1
ATOM 1831 C C . LYS A 1 226 ? 3.184 -1.583 12.559 1.00 97.75 226 LYS A C 1
ATOM 1833 O O . LYS A 1 226 ? 2.933 -2.274 11.574 1.00 97.75 226 LYS A O 1
ATOM 1838 N N . LYS A 1 227 ? 4.326 -1.741 13.244 1.00 97.25 227 LYS A N 1
ATOM 1839 C CA . LYS A 1 227 ? 5.428 -2.647 12.850 1.00 97.25 227 LYS A CA 1
ATOM 1840 C C . LYS A 1 227 ? 4.985 -4.111 12.776 1.00 97.25 227 LYS A C 1
ATOM 1842 O O . LYS A 1 227 ? 5.450 -4.840 11.900 1.00 97.25 227 LYS A O 1
ATOM 1847 N N . GLY A 1 228 ? 4.079 -4.537 13.661 1.00 97.94 228 GLY A N 1
ATOM 1848 C CA . GLY A 1 228 ? 3.463 -5.867 13.602 1.00 97.94 228 GLY A CA 1
ATOM 1849 C C . GLY A 1 228 ? 2.569 -6.028 12.371 1.00 97.94 228 GLY A C 1
ATOM 1850 O O . GLY A 1 228 ? 2.739 -6.973 11.603 1.00 97.94 228 GLY A O 1
ATOM 1851 N N . ILE A 1 229 ? 1.697 -5.047 12.129 1.00 98.31 229 ILE A N 1
ATOM 1852 C CA . ILE A 1 229 ? 0.752 -5.038 11.005 1.00 98.31 229 ILE A CA 1
ATOM 1853 C C . ILE A 1 229 ? 1.497 -5.080 9.663 1.00 98.31 229 ILE A C 1
ATOM 1855 O O . ILE A 1 229 ? 1.200 -5.912 8.809 1.00 98.31 229 ILE A O 1
ATOM 1859 N N . TYR A 1 230 ? 2.535 -4.256 9.494 1.00 98.19 230 TYR A N 1
ATOM 1860 C CA . TYR A 1 230 ? 3.354 -4.239 8.277 1.00 98.19 230 TYR A CA 1
ATOM 1861 C C . TYR A 1 230 ? 4.010 -5.599 7.987 1.00 98.19 230 TYR A C 1
ATOM 1863 O O . TYR A 1 230 ? 4.077 -6.010 6.830 1.00 98.19 230 TYR A O 1
ATOM 1871 N N . LYS A 1 231 ? 4.449 -6.331 9.024 1.00 97.75 231 LYS A N 1
ATOM 1872 C CA . LYS A 1 231 ? 4.987 -7.695 8.874 1.00 97.75 231 LYS A CA 1
ATOM 1873 C C . LYS A 1 231 ? 3.923 -8.704 8.437 1.00 97.75 231 LYS A C 1
ATOM 1875 O O . LYS A 1 231 ? 4.258 -9.619 7.690 1.00 97.75 231 LYS A O 1
ATOM 1880 N N . ILE A 1 232 ? 2.673 -8.552 8.880 1.00 98.19 232 ILE A N 1
ATOM 1881 C CA . ILE A 1 232 ? 1.552 -9.396 8.436 1.00 98.19 232 ILE A CA 1
ATOM 1882 C C . ILE A 1 232 ? 1.270 -9.126 6.953 1.00 98.19 232 ILE A C 1
ATOM 1884 O O . ILE A 1 232 ? 1.334 -10.048 6.148 1.00 98.19 232 ILE A O 1
ATOM 1888 N N . ILE A 1 233 ? 1.056 -7.865 6.565 1.00 98.00 233 ILE A N 1
ATOM 1889 C CA . ILE A 1 233 ? 0.679 -7.503 5.186 1.00 98.00 233 ILE A CA 1
ATOM 1890 C C . ILE A 1 233 ? 1.792 -7.796 4.167 1.00 98.00 233 ILE A C 1
ATOM 1892 O O . ILE A 1 233 ? 1.497 -8.218 3.049 1.00 98.00 233 ILE A O 1
ATOM 1896 N N . CYS A 1 234 ? 3.064 -7.662 4.560 1.00 97.00 234 CYS A N 1
ATOM 1897 C CA . CYS A 1 234 ? 4.210 -8.060 3.737 1.00 97.00 234 CYS A CA 1
ATOM 1898 C C . CYS A 1 234 ? 4.190 -9.562 3.387 1.00 97.00 234 CYS A C 1
ATOM 1900 O O . CYS A 1 234 ? 4.413 -9.933 2.238 1.00 97.00 234 CYS A O 1
ATOM 1902 N N . LYS A 1 235 ? 3.824 -10.437 4.338 1.00 97.56 235 LYS A N 1
ATOM 1903 C CA . LYS A 1 235 ? 3.702 -11.891 4.105 1.00 97.56 235 LYS A CA 1
ATOM 1904 C C . LYS A 1 235 ? 2.522 -12.289 3.212 1.00 97.56 235 LYS A C 1
ATOM 1906 O O . LYS A 1 235 ? 2.443 -13.442 2.804 1.00 97.56 235 LYS A O 1
ATOM 1911 N N . LEU A 1 236 ? 1.602 -11.366 2.931 1.00 97.56 236 LEU A N 1
ATOM 1912 C CA . LEU A 1 236 ? 0.454 -11.598 2.054 1.00 97.56 236 LEU A CA 1
ATOM 1913 C C . LEU A 1 236 ? 0.709 -11.130 0.612 1.00 97.56 236 LEU A C 1
ATOM 1915 O O . LEU A 1 236 ? -0.225 -11.110 -0.198 1.00 97.56 236 LEU A O 1
ATOM 1919 N N . ASP A 1 237 ? 1.918 -10.659 0.289 1.00 96.19 237 ASP A N 1
ATOM 1920 C CA . ASP A 1 237 ? 2.295 -10.327 -1.088 1.00 96.19 237 ASP A CA 1
ATOM 1921 C C . ASP A 1 237 ? 2.198 -11.587 -1.963 1.00 96.19 237 ASP A C 1
ATOM 1923 O O . ASP A 1 237 ? 2.539 -12.693 -1.549 1.00 96.19 237 ASP A O 1
ATOM 1927 N N . SER A 1 238 ? 1.664 -11.423 -3.170 1.00 93.75 238 SER A N 1
ATOM 1928 C CA . SER A 1 238 ? 1.387 -12.507 -4.116 1.00 93.75 238 SER A CA 1
ATOM 1929 C C . SER A 1 238 ? 2.258 -12.355 -5.368 1.00 93.75 238 SER A C 1
ATOM 1931 O O . SER A 1 238 ? 2.627 -11.226 -5.711 1.00 93.75 238 SER A O 1
ATOM 1933 N N . PRO A 1 239 ? 2.599 -13.452 -6.072 1.00 93.62 239 PRO A N 1
ATOM 1934 C CA . PRO A 1 239 ? 3.318 -13.358 -7.336 1.00 93.62 239 PRO A CA 1
ATOM 1935 C C . PRO A 1 239 ? 2.512 -12.540 -8.352 1.00 93.62 239 PRO A C 1
ATOM 1937 O O . PRO A 1 239 ? 1.283 -12.602 -8.402 1.00 93.62 239 PRO A O 1
ATOM 1940 N N . LEU A 1 240 ? 3.225 -11.761 -9.161 1.00 94.56 240 LEU A N 1
ATOM 1941 C CA . LEU A 1 240 ? 2.635 -10.966 -10.232 1.00 94.56 240 LEU A CA 1
ATOM 1942 C C . LEU A 1 240 ? 2.263 -11.860 -11.428 1.00 94.56 240 LEU A C 1
ATOM 1944 O O . LEU A 1 240 ? 3.050 -12.745 -11.768 1.00 94.56 240 LEU A O 1
ATOM 1948 N N . PRO A 1 241 ? 1.121 -11.616 -12.100 1.00 93.62 241 PRO A N 1
ATOM 1949 C CA . PRO A 1 241 ? 0.768 -12.317 -13.331 1.00 93.62 241 PRO A CA 1
ATOM 1950 C C . PRO A 1 241 ? 1.790 -12.090 -14.448 1.00 93.62 241 PRO A C 1
ATOM 1952 O O . PRO A 1 241 ? 2.336 -10.994 -14.590 1.00 93.62 241 PRO A O 1
ATOM 1955 N N . GLU A 1 242 ? 1.967 -13.092 -15.309 1.00 88.75 242 GLU A N 1
ATOM 1956 C CA . GLU A 1 242 ? 2.925 -13.054 -16.424 1.00 88.75 242 GLU A CA 1
ATOM 1957 C C . GLU A 1 242 ? 2.697 -11.868 -17.377 1.00 88.75 242 GLU A C 1
ATOM 1959 O O . GLU A 1 242 ? 3.653 -11.261 -17.856 1.00 88.75 242 GLU A O 1
ATOM 1964 N N . ALA A 1 243 ? 1.438 -11.454 -17.566 1.00 88.50 243 ALA A N 1
ATOM 1965 C CA . ALA A 1 243 ? 1.060 -10.286 -18.365 1.00 88.50 243 ALA A CA 1
ATOM 1966 C C . ALA A 1 243 ? 1.764 -8.981 -17.931 1.00 88.50 243 ALA A C 1
ATOM 1968 O O . ALA A 1 243 ? 1.965 -8.088 -18.752 1.00 88.50 243 ALA A O 1
ATOM 1969 N N . PHE A 1 244 ? 2.202 -8.866 -16.669 1.00 90.62 244 PHE A N 1
ATOM 1970 C CA . PHE A 1 244 ? 2.989 -7.720 -16.210 1.00 90.62 244 PHE A CA 1
ATOM 1971 C C . PHE A 1 244 ? 4.433 -7.711 -16.737 1.00 90.62 244 PHE A C 1
ATOM 1973 O O . PHE A 1 244 ? 5.100 -6.692 -16.580 1.00 90.62 244 PHE A O 1
ATOM 1980 N N . ARG A 1 245 ? 4.966 -8.782 -17.344 1.00 88.06 245 ARG A N 1
ATOM 1981 C CA . ARG A 1 245 ? 6.314 -8.740 -17.950 1.00 88.06 245 ARG A CA 1
ATOM 1982 C C . ARG A 1 245 ? 6.332 -7.989 -19.275 1.00 88.06 245 ARG A C 1
ATOM 1984 O O . ARG A 1 245 ? 7.345 -7.383 -19.606 1.00 88.06 245 ARG A O 1
ATOM 1991 N N . MET A 1 246 ? 5.209 -7.948 -19.991 1.00 83.81 246 MET A N 1
ATOM 1992 C CA . MET A 1 246 ? 5.116 -7.233 -21.263 1.00 83.81 246 MET A CA 1
ATOM 1993 C C . MET A 1 246 ? 5.272 -5.710 -21.073 1.00 83.81 246 MET A C 1
ATOM 1995 O O . MET A 1 246 ? 4.784 -5.160 -20.076 1.00 83.81 246 MET A O 1
ATOM 1999 N N . PRO A 1 247 ? 5.933 -4.997 -22.006 1.00 72.88 247 PRO A N 1
ATOM 2000 C CA . PRO A 1 247 ? 5.909 -3.537 -22.048 1.00 72.88 247 PRO A CA 1
ATOM 2001 C C . PRO A 1 247 ? 4.476 -2.997 -22.173 1.00 72.88 247 PRO A C 1
ATOM 2003 O O . PRO A 1 247 ? 3.611 -3.628 -22.778 1.00 72.88 247 PRO A O 1
ATOM 2006 N N . GLY A 1 248 ? 4.226 -1.809 -21.618 1.00 70.31 248 GLY A N 1
ATOM 2007 C CA . GLY A 1 248 ? 2.889 -1.205 -21.578 1.00 70.31 248 GLY A CA 1
ATOM 2008 C C . GLY A 1 248 ? 2.071 -1.567 -20.331 1.00 70.31 248 GLY A C 1
ATOM 2009 O O . GLY A 1 248 ? 2.584 -2.095 -19.345 1.00 70.31 248 GLY A O 1
ATOM 2010 N N . CYS A 1 249 ? 0.787 -1.199 -20.337 1.00 64.19 249 CYS A N 1
ATOM 2011 C CA . CYS A 1 249 ? -0.132 -1.502 -19.237 1.00 64.19 249 CYS A CA 1
ATOM 2012 C C . CYS A 1 249 ? -0.820 -2.850 -19.486 1.00 64.19 249 CYS A C 1
ATOM 2014 O O . CYS A 1 249 ? -1.379 -3.012 -20.571 1.00 64.19 249 CYS A O 1
ATOM 2016 N N . PRO A 1 250 ? -0.860 -3.772 -18.506 1.00 66.38 250 PRO A N 1
ATOM 2017 C CA . PRO A 1 250 ? -1.666 -4.975 -18.641 1.00 66.38 250 PRO A CA 1
ATOM 2018 C C . PRO A 1 250 ? -3.141 -4.581 -18.758 1.00 66.38 250 PRO A C 1
ATOM 2020 O O . PRO A 1 250 ? -3.662 -3.810 -17.945 1.00 66.38 250 PRO A O 1
ATOM 2023 N N . VAL A 1 251 ? -3.790 -5.104 -19.793 1.00 60.31 251 VAL A N 1
ATOM 2024 C CA . VAL A 1 251 ? -5.249 -5.129 -19.900 1.00 60.31 251 VAL A CA 1
ATOM 2025 C C . VAL A 1 251 ? -5.723 -6.322 -19.067 1.00 60.31 251 VAL A C 1
ATOM 2027 O O . VAL A 1 251 ? -5.044 -7.351 -19.053 1.00 60.31 251 VAL A O 1
ATOM 2030 N N . GLY A 1 252 ? -6.794 -6.132 -18.294 1.00 53.06 252 GLY A N 1
ATOM 2031 C CA . GLY A 1 252 ? -7.422 -7.205 -17.514 1.00 53.06 252 GLY A CA 1
ATOM 2032 C C . GLY A 1 252 ? -8.263 -8.113 -18.397 1.00 53.06 252 GLY A C 1
ATOM 2033 O O . GLY A 1 252 ? -8.780 -7.587 -19.407 1.00 53.06 252 GLY A O 1
#

Radius of gyration: 32.67 Å; Cα contacts (8 Å, |Δi|>4): 148; chains: 1; bounding box: 76×129×77 Å

InterPro domains:
  IPR009057 Homedomain-like superfamily [SSF46689] (88-247)
  IPR023082 Homeo-prospero domain [PF05044] (90-250)
  IPR023082 Homeo-prospero domain [PS51818] (88-252)
  IPR037131 Homeo-prospero domain superfamily [G3DSA:1.10.10.500] (80-251)
  IPR039350 Prospero homeodomain family [PTHR12198] (86-250)

Foldseek 3Di:
DDDDDDDDDDDDDDDDDDDDDDDDDDPPPPDDDPDDDDDDDDDPDDDDDDDDDDDDDDDDDDDDDDDDDDYDDDDDDPDPPPDPDDDDDFDDPQNLLLLLLLCLQALDDDLVNSCQLCVVTDDDPVNSVVSVVSSVVLVVVLLVLLLVLLVVLLVVCVVPVPDDPPVNLVSLQQDCPDPSVVVSCCVSPVVNQADRDVLSSVLSSLLSVLSNVCVNVVVVVDPCSCVVSVVVSNVSRHDDDPQSSDPGHRGD

Organism: NCBI:txid704102